Protein AF-A0A645E7D0-F1 (afdb_monomer)

Organism: NCBI:txid1076179

Solvent-accessible surface area (backbone atoms only — not comparable to full-atom values): 10242 Å² total; per-residue (Å²): 85,48,57,66,60,54,34,52,76,66,58,26,47,34,32,35,32,21,40,38,47,91,78,50,51,20,43,31,28,58,85,59,41,81,78,42,82,42,81,68,38,76,24,15,37,40,37,33,33,82,81,34,48,66,49,73,43,62,43,83,62,46,72,71,54,53,52,55,49,54,75,67,49,46,28,30,28,43,29,38,32,56,71,28,25,57,89,50,37,70,63,96,72,71,88,69,77,65,54,29,16,35,21,33,44,30,31,62,53,63,79,42,71,48,78,51,74,38,49,18,77,32,91,96,77,31,57,36,44,22,58,69,63,49,26,47,53,42,45,77,73,58,26,29,30,26,37,31,31,35,35,47,57,38,31,43,35,36,47,72,81,36,79,74,55,68,38,56,90,76,64,54,47,61,39,80,44,63,46,69,46,53,78,75,72,97,59,98,75,78,134

InterPro domains:
  IPR018711 Phosphodiester glycosidase [PF09992] (51-181)

Sequence (191 aa):
MAALQLSELVSSIVAISGDNFTYHDSVAVRNGVEWDNTLPVYGDLCVLYYDGTMETYPDTVKRADVDAIY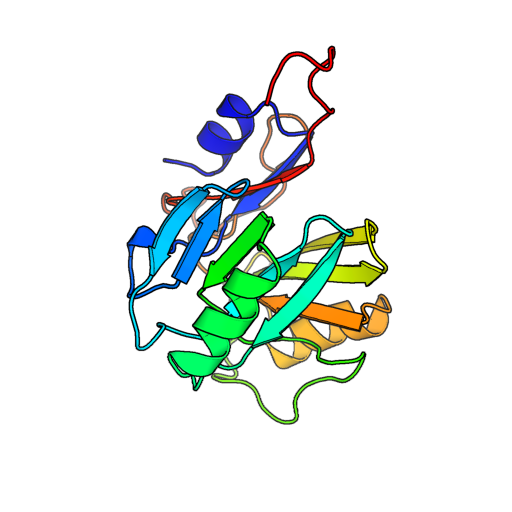ARKPYQIWTFGPELLVDGEIPASFPNSKANPLSGVGYYEPGHYCFILVDGRQKGYSVGMNYADFAKVFYDLGCKVAYNLDGGDTAVMTFNGAWRSQPQDGSPRETSDILYICEPDPVGIGQ

Radius of gyration: 15.98 Å; Cα contacts (8 Å, |Δi|>4): 474; chains: 1; bounding box: 39×34×48 Å

Structure (mmCIF, N/CA/C/O backbone):
data_AF-A0A645E7D0-F1
#
_entry.id   AF-A0A645E7D0-F1
#
loop_
_atom_site.group_PDB
_atom_site.id
_atom_site.type_symbol
_atom_site.label_atom_id
_atom_site.label_alt_id
_atom_site.label_comp_id
_atom_site.label_asym_id
_atom_site.label_entity_id
_atom_site.label_seq_id
_atom_site.pdbx_PDB_ins_code
_atom_site.Cartn_x
_atom_site.Cartn_y
_atom_site.Cartn_z
_atom_site.occupancy
_atom_site.B_iso_or_equiv
_atom_site.auth_seq_id
_atom_site.auth_comp_id
_atom_site.auth_asym_id
_atom_site.auth_atom_id
_atom_site.pdbx_PDB_model_num
ATOM 1 N N . MET A 1 1 ? -3.416 16.186 4.762 1.00 89.31 1 MET A N 1
ATOM 2 C CA . MET A 1 1 ? -4.900 16.215 4.709 1.00 89.31 1 MET A CA 1
ATOM 3 C C . MET A 1 1 ? -5.450 14.993 5.429 1.00 89.31 1 MET A C 1
ATOM 5 O O . MET A 1 1 ? -4.741 13.998 5.551 1.00 89.31 1 MET A O 1
ATOM 9 N N . ALA A 1 2 ? -6.698 15.023 5.898 1.00 93.25 2 ALA A N 1
ATOM 10 C CA . ALA A 1 2 ? -7.334 13.808 6.408 1.00 93.25 2 ALA A CA 1
ATOM 11 C C . ALA A 1 2 ? -7.610 12.817 5.260 1.00 93.25 2 ALA A C 1
ATOM 13 O O . ALA A 1 2 ? -7.981 13.235 4.162 1.00 93.25 2 ALA A O 1
ATOM 14 N N . ALA A 1 3 ? -7.513 11.508 5.522 1.00 94.50 3 ALA A N 1
ATOM 15 C CA . ALA A 1 3 ? -7.778 10.470 4.517 1.00 94.50 3 ALA A CA 1
ATOM 16 C C . ALA A 1 3 ? -9.182 10.586 3.889 1.00 94.50 3 ALA A C 1
ATOM 18 O O . ALA A 1 3 ? -9.348 10.351 2.696 1.00 94.50 3 ALA A O 1
ATOM 19 N N . LEU A 1 4 ? -10.185 11.025 4.663 1.00 94.88 4 LEU A N 1
ATOM 20 C CA . LEU A 1 4 ? -11.533 11.282 4.143 1.00 94.88 4 LEU A CA 1
ATOM 21 C C . LEU A 1 4 ? -11.574 12.429 3.132 1.00 94.88 4 LEU A C 1
ATOM 23 O O . LEU A 1 4 ? -12.218 12.292 2.104 1.00 94.88 4 LEU A O 1
ATOM 27 N N . GLN A 1 5 ? -10.847 13.517 3.378 1.00 95.88 5 GLN A N 1
ATOM 28 C CA . GLN A 1 5 ? -10.804 14.641 2.440 1.00 95.88 5 GLN A CA 1
ATOM 29 C C . GLN A 1 5 ? -10.124 14.238 1.127 1.00 95.88 5 GLN A C 1
ATOM 31 O O . GLN A 1 5 ? -10.581 14.617 0.054 1.00 95.88 5 GLN A O 1
ATOM 36 N N . LEU A 1 6 ? -9.054 13.437 1.205 1.00 95.75 6 LEU A N 1
ATOM 37 C CA . LEU A 1 6 ? -8.405 12.861 0.024 1.00 95.75 6 LEU A CA 1
ATOM 38 C C . LEU A 1 6 ? -9.362 11.933 -0.739 1.00 95.75 6 LEU A C 1
ATOM 40 O O . LEU A 1 6 ? -9.477 12.035 -1.955 1.00 95.75 6 LEU A O 1
ATOM 44 N N . SER A 1 7 ? -10.080 11.072 -0.016 1.00 96.00 7 SER A N 1
ATOM 45 C CA . SER A 1 7 ? -11.080 10.141 -0.551 1.00 96.00 7 SER A CA 1
ATOM 46 C C . SER A 1 7 ? -12.227 10.868 -1.269 1.00 96.00 7 SER A C 1
ATOM 48 O O . SER A 1 7 ? -12.624 10.463 -2.361 1.00 96.00 7 SER A O 1
ATOM 50 N N . GLU A 1 8 ? -12.714 11.975 -0.705 1.00 95.25 8 GLU A N 1
ATOM 51 C CA . GLU A 1 8 ? -13.722 12.847 -1.321 1.00 95.25 8 GLU A CA 1
ATOM 52 C C . GLU A 1 8 ? -13.186 13.553 -2.573 1.00 95.25 8 GLU A C 1
ATOM 54 O O . GLU A 1 8 ? -13.874 13.591 -3.592 1.00 95.25 8 GLU A O 1
ATOM 59 N N . LEU A 1 9 ? -11.949 14.065 -2.529 1.00 94.69 9 LEU A N 1
ATOM 60 C CA . LEU A 1 9 ? -11.316 14.765 -3.653 1.00 94.69 9 LEU A CA 1
ATOM 61 C C . LEU A 1 9 ? -11.218 13.886 -4.906 1.00 94.69 9 LEU A C 1
ATOM 63 O O . LEU A 1 9 ? -11.389 14.382 -6.017 1.00 94.69 9 LEU A O 1
ATOM 67 N N . VAL A 1 10 ? -10.963 12.590 -4.722 1.00 93.44 10 VAL A N 1
ATOM 68 C CA . VAL A 1 10 ? -10.827 11.615 -5.817 1.00 93.44 10 VAL A CA 1
ATOM 69 C C . VAL A 1 10 ? -12.108 10.822 -6.083 1.00 93.44 10 VAL A C 1
ATOM 71 O O . VAL A 1 10 ? -12.090 9.886 -6.875 1.00 93.44 10 VAL A O 1
ATOM 74 N N . SER A 1 11 ? -13.223 11.166 -5.427 1.00 94.25 11 SER A N 1
ATOM 75 C CA . SER A 1 11 ? -14.505 10.455 -5.566 1.00 94.25 11 SER A CA 1
ATOM 76 C C . SER A 1 11 ? -14.380 8.930 -5.396 1.00 94.25 11 SER A C 1
ATOM 78 O O . SER A 1 11 ? -14.977 8.152 -6.142 1.00 94.25 11 SER A O 1
ATOM 80 N N . SER A 1 12 ? -13.587 8.476 -4.419 1.00 95.62 12 SER A N 1
ATOM 81 C CA . SER A 1 12 ? -13.363 7.042 -4.206 1.00 95.62 12 SER A CA 1
ATOM 82 C C . SER A 1 12 ? -14.621 6.328 -3.700 1.00 95.62 12 SER A C 1
ATOM 84 O O . SER A 1 12 ? -15.307 6.831 -2.806 1.00 95.62 12 SER A O 1
ATOM 86 N N . ILE A 1 13 ? -14.835 5.095 -4.157 1.00 96.44 13 ILE A N 1
ATOM 87 C CA . ILE A 1 13 ? -15.787 4.148 -3.561 1.00 96.44 13 ILE A CA 1
ATOM 88 C C . ILE A 1 13 ? -15.241 3.634 -2.226 1.00 96.44 13 ILE A C 1
ATOM 90 O O . ILE A 1 13 ? -15.949 3.631 -1.223 1.00 96.44 13 ILE A O 1
ATOM 94 N N . VAL A 1 14 ? -13.974 3.219 -2.201 1.00 97.44 14 VAL A N 1
ATOM 95 C CA . VAL A 1 14 ? -13.261 2.771 -0.998 1.00 97.44 14 VAL A CA 1
ATOM 96 C C . VAL A 1 14 ? -11.846 3.326 -1.021 1.00 97.44 14 VAL A C 1
ATOM 98 O O . VAL A 1 14 ? -11.221 3.361 -2.082 1.00 97.44 14 VAL A O 1
ATOM 101 N N . ALA A 1 15 ? -11.338 3.742 0.136 1.00 97.75 15 ALA A N 1
ATOM 102 C CA . ALA A 1 15 ? -9.945 4.134 0.292 1.00 97.75 15 ALA A CA 1
ATOM 103 C C . ALA A 1 15 ? -9.375 3.680 1.638 1.00 97.75 15 ALA A C 1
ATOM 105 O O . ALA A 1 15 ? -10.106 3.533 2.621 1.00 97.75 15 ALA A O 1
ATOM 106 N N . ILE A 1 16 ? -8.061 3.494 1.672 1.00 97.94 16 ILE A N 1
ATOM 107 C CA . ILE A 1 16 ? -7.254 3.319 2.881 1.00 97.94 16 ILE A CA 1
ATOM 108 C C . ILE A 1 16 ? -6.127 4.356 2.896 1.00 97.94 16 ILE A C 1
ATOM 110 O O . ILE A 1 16 ? -5.702 4.828 1.838 1.00 97.94 16 ILE A O 1
ATOM 114 N N . SER A 1 17 ? -5.641 4.716 4.084 1.00 96.06 17 SER A N 1
ATOM 115 C CA . SER A 1 17 ? -4.423 5.526 4.225 1.00 96.06 17 SER A CA 1
ATOM 116 C C . SER A 1 17 ? -3.241 4.888 3.489 1.00 96.06 17 SER A C 1
ATOM 118 O O . SER A 1 17 ? -3.117 3.659 3.467 1.00 96.06 17 SER A O 1
ATOM 120 N N . GLY A 1 18 ? -2.419 5.735 2.864 1.00 97.06 18 GLY A N 1
ATOM 121 C CA . GLY A 1 18 ? -1.298 5.325 2.027 1.00 97.06 18 GLY A CA 1
ATOM 122 C C . GLY A 1 18 ? -0.015 5.031 2.796 1.00 97.06 18 GLY A C 1
ATOM 123 O O . GLY A 1 18 ? -0.033 4.613 3.953 1.00 97.06 18 GLY A O 1
ATOM 124 N N . ASP A 1 19 ? 1.110 5.211 2.115 1.00 97.19 19 ASP A N 1
ATOM 125 C CA . ASP A 1 19 ? 2.448 4.919 2.633 1.00 97.19 19 ASP A CA 1
ATOM 126 C C . ASP A 1 19 ? 3.095 6.126 3.327 1.00 97.19 19 ASP A C 1
ATOM 128 O O . ASP A 1 19 ? 4.122 5.978 3.978 1.00 97.19 19 ASP A O 1
ATOM 132 N N . ASN A 1 20 ? 2.483 7.312 3.235 1.00 95.56 20 ASN A N 1
ATOM 133 C CA . ASN A 1 20 ? 3.019 8.548 3.788 1.00 95.56 20 ASN A CA 1
ATOM 134 C C . ASN A 1 20 ? 4.417 8.920 3.257 1.00 95.56 20 ASN A C 1
ATOM 136 O O . ASN A 1 20 ? 5.193 9.571 3.963 1.00 95.56 20 ASN A O 1
ATOM 140 N N . PHE A 1 21 ? 4.703 8.598 1.989 1.00 94.31 21 PHE A N 1
ATOM 141 C CA . PHE A 1 21 ? 6.039 8.714 1.386 1.00 94.31 21 PHE A CA 1
ATOM 142 C C . PHE A 1 21 ? 6.728 10.077 1.558 1.00 94.31 21 PHE A C 1
ATOM 144 O O . PHE A 1 21 ? 7.945 10.157 1.613 1.00 94.31 21 PHE A O 1
ATOM 151 N N . THR A 1 22 ? 5.978 11.171 1.703 1.00 94.25 22 THR A N 1
ATOM 152 C CA . THR A 1 22 ? 6.540 12.521 1.894 1.00 94.25 22 THR A CA 1
ATOM 153 C C . THR A 1 22 ? 7.282 12.732 3.223 1.00 94.25 22 THR A C 1
ATOM 155 O O . THR A 1 22 ? 7.851 13.803 3.431 1.00 94.25 22 THR A O 1
ATOM 158 N N . TYR A 1 23 ? 7.209 11.788 4.167 1.00 94.31 23 TYR A N 1
ATOM 159 C CA . TYR A 1 23 ? 7.785 11.917 5.514 1.00 94.31 23 TYR A CA 1
ATOM 160 C C . TYR A 1 23 ? 9.095 11.148 5.716 1.00 94.31 23 TYR A C 1
ATOM 162 O O . TYR A 1 23 ? 9.658 11.189 6.813 1.00 94.31 23 TYR A O 1
ATOM 170 N N . HIS A 1 24 ? 9.583 10.455 4.693 1.00 95.12 24 HIS A N 1
ATOM 171 C CA . HIS A 1 24 ? 10.805 9.664 4.749 1.00 95.12 24 HIS A CA 1
ATOM 172 C C . HIS A 1 24 ? 11.392 9.489 3.344 1.00 95.12 24 HIS A C 1
ATOM 174 O O . HIS A 1 24 ? 10.710 9.729 2.355 1.00 95.12 24 HIS A O 1
ATOM 180 N N . ASP A 1 25 ? 12.648 9.057 3.246 1.00 95.31 25 ASP A N 1
ATOM 181 C CA . ASP A 1 25 ? 13.273 8.807 1.944 1.00 95.31 25 ASP A CA 1
ATOM 182 C C . ASP A 1 25 ? 12.513 7.698 1.199 1.00 95.31 25 ASP A C 1
ATOM 184 O O . ASP A 1 25 ? 12.202 6.643 1.774 1.00 95.31 25 ASP A O 1
ATOM 188 N N . SER A 1 26 ? 12.165 7.943 -0.067 1.00 97.06 26 SER A N 1
ATOM 189 C CA . SER A 1 26 ? 11.276 7.055 -0.810 1.00 97.06 26 SER A CA 1
ATOM 190 C C . SER A 1 26 ? 11.606 6.946 -2.295 1.00 97.06 26 SER A C 1
ATOM 192 O O . SER A 1 26 ? 12.266 7.794 -2.895 1.00 97.06 26 SER A O 1
ATOM 194 N N . VAL A 1 27 ? 11.086 5.890 -2.913 1.00 98.38 27 VAL A N 1
ATOM 195 C CA . VAL A 1 27 ? 10.806 5.871 -4.347 1.00 98.38 27 VAL A CA 1
ATOM 196 C C . VAL A 1 27 ? 9.289 5.850 -4.472 1.00 98.38 27 VAL A C 1
ATOM 198 O O . VAL A 1 27 ? 8.637 4.909 -4.021 1.00 98.38 27 VAL A O 1
ATOM 201 N N . ALA A 1 28 ? 8.712 6.898 -5.048 1.00 98.38 28 ALA A N 1
ATOM 202 C CA . ALA A 1 28 ? 7.271 7.086 -5.079 1.00 98.38 28 ALA A CA 1
ATOM 203 C C . ALA A 1 28 ? 6.800 7.419 -6.490 1.00 98.38 28 ALA A C 1
ATOM 205 O O . ALA A 1 28 ? 7.194 8.422 -7.087 1.00 98.38 28 ALA A O 1
ATOM 206 N N . VAL A 1 29 ? 5.898 6.587 -7.004 1.00 98.75 29 VAL A N 1
ATOM 207 C CA . VAL A 1 29 ? 5.178 6.831 -8.256 1.00 98.75 29 VAL A CA 1
ATOM 208 C C . VAL A 1 29 ? 3.689 6.792 -7.947 1.00 98.75 29 VAL A C 1
ATOM 210 O O . VAL A 1 29 ? 3.219 5.865 -7.282 1.00 98.75 29 VAL A O 1
ATOM 213 N N . ARG A 1 30 ? 2.947 7.797 -8.416 1.00 97.56 30 ARG A N 1
ATOM 214 C CA . ARG A 1 30 ? 1.483 7.851 -8.331 1.00 97.56 30 ARG A CA 1
ATOM 215 C C . ARG A 1 30 ? 0.910 8.064 -9.721 1.00 97.56 30 ARG A C 1
ATOM 217 O O . ARG A 1 30 ? 1.207 9.069 -10.362 1.00 97.56 30 ARG A O 1
ATOM 224 N N . ASN A 1 31 ? 0.091 7.126 -10.184 1.00 96.56 31 ASN A N 1
ATOM 225 C CA . ASN A 1 31 ? -0.551 7.171 -11.502 1.00 96.56 31 ASN A CA 1
ATOM 226 C C . ASN A 1 31 ? 0.444 7.375 -12.665 1.00 96.56 31 ASN A C 1
ATOM 228 O O . ASN A 1 31 ? 0.200 8.163 -13.577 1.00 96.56 31 ASN A O 1
ATOM 232 N N . GLY A 1 32 ? 1.595 6.701 -12.612 1.00 97.81 32 GLY A N 1
ATOM 233 C CA . GLY A 1 32 ? 2.661 6.807 -13.612 1.00 97.81 32 GLY A CA 1
ATOM 234 C C . GLY A 1 32 ? 3.520 8.075 -13.532 1.00 97.81 32 GLY A C 1
ATOM 235 O O . GLY A 1 32 ? 4.424 8.235 -14.350 1.00 97.81 32 GLY A O 1
ATOM 236 N N . VAL A 1 33 ? 3.272 8.964 -12.566 1.00 98.12 33 VAL A N 1
ATOM 237 C CA . VAL A 1 33 ? 4.080 10.167 -12.318 1.00 98.12 33 VAL A CA 1
ATOM 238 C C . VAL A 1 33 ? 5.030 9.912 -11.153 1.00 98.12 33 VAL A C 1
ATOM 240 O O . VAL A 1 33 ? 4.591 9.498 -10.082 1.00 98.12 33 VAL A O 1
ATOM 243 N N . GLU A 1 34 ? 6.322 10.164 -11.356 1.00 98.25 34 GLU A N 1
ATOM 244 C CA . GLU A 1 34 ? 7.335 10.122 -10.296 1.00 98.25 34 GLU A CA 1
ATOM 245 C C . GLU A 1 34 ? 7.197 11.336 -9.367 1.00 98.25 34 GLU A C 1
ATOM 247 O O . GLU A 1 34 ? 7.151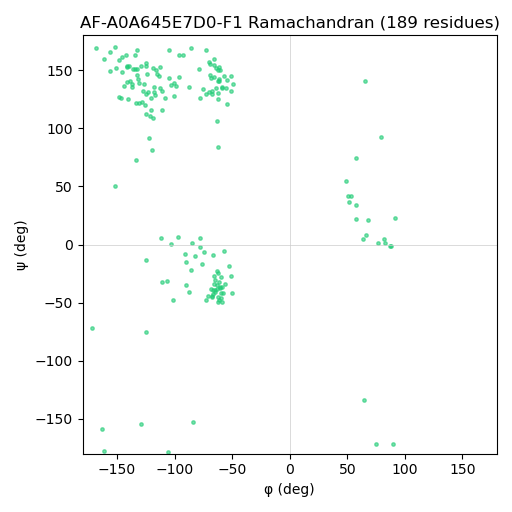 12.478 -9.826 1.00 98.25 34 GLU A O 1
ATOM 252 N N . TRP A 1 35 ? 7.147 11.068 -8.064 1.00 97.88 35 TRP A N 1
ATOM 253 C CA . TRP A 1 35 ? 7.117 12.068 -6.995 1.00 97.88 35 TRP A CA 1
ATOM 254 C C . TRP A 1 35 ? 8.409 12.085 -6.177 1.00 97.88 35 TRP A C 1
ATOM 256 O O . TRP A 1 35 ? 8.805 13.150 -5.709 1.00 97.88 35 TRP A O 1
ATOM 266 N N . ASP A 1 36 ? 9.062 10.932 -6.016 1.00 98.00 36 ASP A N 1
ATOM 267 C CA . ASP A 1 36 ? 10.352 10.793 -5.335 1.00 98.00 36 ASP A CA 1
ATOM 268 C C . ASP A 1 36 ? 11.137 9.603 -5.911 1.00 98.00 36 ASP A C 1
ATOM 270 O O . ASP A 1 36 ? 10.548 8.640 -6.410 1.00 98.00 36 ASP A O 1
ATOM 274 N N . ASN A 1 37 ? 12.466 9.672 -5.855 1.00 97.81 37 ASN A N 1
ATOM 275 C CA . ASN A 1 37 ? 13.378 8.638 -6.349 1.00 97.81 37 ASN A CA 1
ATOM 276 C C . ASN A 1 37 ? 14.710 8.642 -5.574 1.00 97.81 37 ASN A C 1
ATOM 278 O O . ASN A 1 37 ? 15.817 8.694 -6.134 1.00 97.81 37 ASN A O 1
ATOM 282 N N . THR A 1 38 ? 14.591 8.616 -4.252 1.00 97.81 38 THR A N 1
ATOM 283 C CA . THR A 1 38 ? 15.693 8.728 -3.301 1.00 97.81 38 THR A CA 1
ATOM 284 C C . THR A 1 38 ? 16.085 7.351 -2.755 1.00 97.81 38 THR A C 1
ATOM 286 O O . THR A 1 38 ? 15.244 6.498 -2.486 1.00 97.81 38 THR A O 1
ATOM 289 N N . LEU A 1 39 ? 17.396 7.116 -2.618 1.00 97.38 39 LEU A N 1
ATOM 290 C CA . LEU A 1 39 ? 17.965 5.919 -1.991 1.00 97.38 39 LEU A CA 1
ATOM 291 C C . LEU A 1 39 ? 18.910 6.326 -0.844 1.00 97.38 39 LEU A C 1
ATOM 293 O O . LEU A 1 39 ? 19.631 7.317 -1.004 1.00 97.38 39 LEU A O 1
ATOM 297 N N . PRO A 1 40 ? 19.011 5.534 0.242 1.00 96.88 40 PRO A N 1
ATOM 298 C CA . PRO A 1 40 ? 18.239 4.315 0.513 1.00 96.88 40 PRO A CA 1
ATOM 299 C C . PRO A 1 40 ? 16.762 4.618 0.803 1.00 96.88 40 PRO A C 1
ATOM 301 O O . PRO A 1 40 ? 16.428 5.723 1.214 1.00 96.88 40 PRO A O 1
ATOM 304 N N . VAL A 1 41 ? 15.888 3.642 0.565 1.00 97.50 41 VAL A N 1
ATOM 305 C CA . VAL A 1 41 ? 14.459 3.742 0.900 1.00 97.50 41 VAL A CA 1
ATOM 306 C C . VAL A 1 41 ? 14.239 3.500 2.394 1.00 97.50 41 VAL A C 1
ATOM 308 O O . VAL A 1 41 ? 15.008 2.780 3.030 1.00 97.50 41 VAL A O 1
ATOM 311 N N . TYR A 1 42 ? 13.189 4.098 2.960 1.00 96.56 42 TYR A N 1
ATOM 312 C CA . TYR A 1 42 ? 12.810 3.924 4.369 1.00 96.56 42 TYR A CA 1
ATOM 313 C C . TYR A 1 42 ? 12.458 2.477 4.750 1.00 96.56 42 TYR A C 1
ATOM 315 O O . TYR A 1 42 ? 12.699 2.061 5.883 1.00 96.56 42 TYR A O 1
ATOM 323 N N . GLY A 1 43 ? 11.890 1.728 3.809 1.00 96.19 43 GLY A N 1
ATOM 324 C CA . GLY A 1 43 ? 11.510 0.333 3.972 1.00 96.19 43 GLY A CA 1
ATOM 325 C C . GLY A 1 43 ? 11.281 -0.323 2.614 1.00 96.19 43 GLY A C 1
ATOM 326 O O . GLY A 1 43 ? 11.778 0.163 1.598 1.00 96.19 43 GLY A O 1
ATOM 327 N N . ASP A 1 44 ? 10.530 -1.419 2.594 1.00 97.81 44 ASP A N 1
ATOM 328 C CA . ASP A 1 44 ? 10.296 -2.194 1.373 1.00 97.81 44 ASP A CA 1
ATOM 329 C C . ASP A 1 44 ? 9.495 -1.392 0.338 1.00 97.81 44 ASP A C 1
ATOM 331 O O . ASP A 1 44 ? 8.702 -0.511 0.686 1.00 97.81 44 ASP A O 1
ATOM 335 N N . LEU A 1 45 ? 9.647 -1.734 -0.940 1.00 98.62 45 LEU A N 1
ATOM 336 C CA . LEU A 1 45 ? 8.844 -1.201 -2.036 1.00 98.62 45 LEU A CA 1
ATOM 337 C C . LEU A 1 45 ? 7.692 -2.144 -2.381 1.00 98.62 45 LEU A C 1
ATOM 339 O O . LEU A 1 45 ? 7.860 -3.362 -2.404 1.00 98.62 45 LEU A O 1
ATOM 343 N N . CYS A 1 46 ? 6.551 -1.572 -2.751 1.00 98.75 46 CYS A N 1
ATOM 344 C CA . CYS A 1 46 ? 5.479 -2.270 -3.454 1.00 98.75 46 CYS A CA 1
ATOM 345 C C . CYS A 1 46 ? 5.228 -1.581 -4.789 1.00 98.75 46 CYS A C 1
ATOM 347 O O . CYS A 1 46 ? 5.003 -0.373 -4.837 1.00 98.75 46 CYS A O 1
ATOM 349 N N . VAL A 1 47 ? 5.272 -2.343 -5.875 1.00 98.88 47 VAL A N 1
ATOM 350 C CA . VAL A 1 47 ? 5.132 -1.841 -7.238 1.00 98.88 47 VAL A CA 1
ATOM 351 C C . VAL A 1 47 ? 3.894 -2.451 -7.868 1.00 98.88 47 VAL A C 1
ATOM 353 O O . VAL A 1 47 ? 3.745 -3.670 -7.895 1.00 98.88 47 VAL A O 1
ATOM 356 N N . LEU A 1 48 ? 3.033 -1.604 -8.427 1.00 98.81 48 LEU A N 1
ATOM 357 C CA . LEU A 1 48 ? 1.939 -2.019 -9.300 1.00 98.81 48 LEU A CA 1
ATOM 358 C C . LEU A 1 48 ? 2.263 -1.600 -10.733 1.00 98.81 48 LEU A C 1
ATOM 360 O O . LEU A 1 48 ? 2.522 -0.424 -10.997 1.00 98.81 48 LEU A O 1
ATOM 364 N N . TYR A 1 49 ? 2.221 -2.545 -11.666 1.00 98.75 49 TYR A N 1
ATOM 365 C CA . TYR A 1 49 ? 2.447 -2.302 -13.091 1.00 98.75 49 TYR A CA 1
ATOM 366 C C . TYR A 1 49 ? 1.134 -2.108 -13.861 1.00 98.75 49 TYR A C 1
ATOM 368 O O . TYR A 1 49 ? 0.053 -2.472 -13.401 1.00 98.75 49 TYR A O 1
ATOM 376 N N . TYR A 1 50 ? 1.227 -1.549 -15.073 1.00 97.94 50 TYR A N 1
ATOM 377 C CA . TYR A 1 50 ? 0.069 -1.326 -15.953 1.00 97.94 50 TYR A CA 1
ATOM 378 C C . TYR A 1 50 ? -0.646 -2.609 -16.391 1.00 97.94 50 TYR A C 1
ATOM 380 O O . TYR A 1 50 ? -1.822 -2.557 -16.740 1.00 97.94 50 TYR A O 1
ATOM 388 N N . ASP A 1 51 ? 0.045 -3.749 -16.390 1.00 97.81 51 ASP A N 1
ATOM 389 C CA . ASP A 1 51 ? -0.568 -5.048 -16.678 1.00 97.81 51 ASP A CA 1
ATOM 390 C C . ASP A 1 51 ? -1.355 -5.618 -15.486 1.00 97.81 51 ASP A C 1
ATOM 392 O O . ASP A 1 51 ? -1.974 -6.668 -15.621 1.00 97.81 51 ASP A O 1
ATOM 396 N N . GLY A 1 52 ? -1.363 -4.918 -14.345 1.00 98.25 52 GLY A N 1
ATOM 397 C CA . GLY A 1 52 ? -2.017 -5.320 -13.104 1.00 98.25 52 GLY A CA 1
ATOM 398 C C . GLY A 1 52 ? -1.148 -6.188 -12.194 1.00 98.25 52 GLY A C 1
ATOM 399 O O . GLY A 1 52 ? -1.587 -6.565 -11.112 1.00 98.25 52 GLY A O 1
ATOM 400 N N . THR A 1 53 ? 0.078 -6.525 -12.586 1.00 98.62 53 THR A N 1
ATOM 401 C CA . THR A 1 53 ? 0.975 -7.293 -11.719 1.00 98.62 53 THR A CA 1
ATOM 402 C C . THR A 1 53 ? 1.428 -6.431 -10.544 1.00 98.62 53 THR A C 1
ATOM 404 O O . THR A 1 53 ? 1.879 -5.300 -10.744 1.00 98.62 53 THR A O 1
ATOM 407 N N . MET A 1 54 ? 1.330 -6.975 -9.328 1.00 98.81 54 MET A N 1
ATOM 408 C CA . MET A 1 54 ? 1.859 -6.365 -8.107 1.00 98.81 54 MET A CA 1
ATOM 409 C C . MET A 1 54 ? 3.049 -7.176 -7.585 1.00 98.81 54 MET A C 1
ATOM 411 O O . MET A 1 54 ? 2.956 -8.398 -7.472 1.00 98.81 54 MET A O 1
ATOM 415 N N . GLU A 1 55 ? 4.148 -6.499 -7.262 1.00 98.50 55 GLU A N 1
ATOM 416 C CA . GLU A 1 55 ? 5.400 -7.096 -6.778 1.00 98.50 55 GLU A CA 1
ATOM 417 C C . GLU A 1 55 ? 5.958 -6.298 -5.594 1.00 98.50 55 GLU A C 1
ATOM 419 O O . GLU A 1 55 ? 5.761 -5.083 -5.516 1.00 98.50 55 GLU A O 1
ATOM 424 N N . THR A 1 56 ? 6.682 -6.964 -4.693 1.00 98.50 56 THR A N 1
ATOM 425 C CA . THR A 1 56 ? 7.416 -6.319 -3.595 1.00 98.50 56 THR A CA 1
ATOM 426 C C . THR A 1 56 ? 8.920 -6.449 -3.780 1.00 98.50 56 THR A C 1
ATOM 428 O O . THR A 1 56 ? 9.409 -7.371 -4.433 1.00 98.50 56 THR A O 1
ATOM 431 N N . TYR A 1 57 ? 9.656 -5.492 -3.221 1.00 98.12 57 TYR A N 1
ATOM 432 C CA . TYR A 1 57 ? 11.113 -5.488 -3.219 1.00 98.12 57 TYR A CA 1
ATOM 433 C C . TYR A 1 57 ? 11.616 -5.061 -1.836 1.00 98.12 57 TYR A C 1
ATOM 435 O O . TYR A 1 57 ? 11.074 -4.106 -1.280 1.00 98.12 57 TYR A O 1
ATOM 443 N N . PRO A 1 58 ? 12.654 -5.708 -1.285 1.00 96.31 58 PRO A N 1
ATOM 444 C CA . PRO A 1 58 ? 13.130 -5.402 0.059 1.00 96.31 58 PRO A CA 1
ATOM 445 C C . PRO A 1 58 ? 13.808 -4.028 0.127 1.00 96.31 58 PRO A C 1
ATOM 447 O O . PRO A 1 58 ? 14.371 -3.555 -0.860 1.00 96.31 58 PRO A O 1
ATOM 450 N N . ASP A 1 59 ? 13.863 -3.428 1.313 1.00 96.00 59 ASP A N 1
ATOM 451 C CA . ASP A 1 59 ? 14.537 -2.146 1.600 1.00 96.00 59 ASP A CA 1
ATOM 452 C C . ASP A 1 59 ? 16.015 -2.066 1.147 1.00 96.00 59 ASP A C 1
ATOM 454 O O . ASP A 1 59 ? 16.583 -0.990 0.955 1.00 96.00 59 ASP A O 1
ATOM 458 N N . THR A 1 60 ? 16.641 -3.220 0.913 1.00 96.81 60 THR A N 1
ATOM 459 C CA . THR A 1 60 ? 18.001 -3.367 0.377 1.00 96.81 60 THR A CA 1
ATOM 460 C C . THR A 1 60 ? 18.134 -3.151 -1.136 1.00 96.81 60 THR A C 1
ATOM 462 O O . THR A 1 60 ? 19.234 -3.350 -1.674 1.00 96.81 60 THR A O 1
ATOM 465 N N . VAL A 1 61 ? 17.061 -2.746 -1.830 1.00 97.62 61 VAL A N 1
ATOM 466 C CA . VAL A 1 61 ? 17.100 -2.397 -3.258 1.00 97.62 61 VAL A CA 1
ATOM 467 C C . VAL A 1 61 ? 18.233 -1.424 -3.579 1.00 97.62 61 VAL A C 1
ATOM 469 O O . VAL A 1 61 ? 18.513 -0.452 -2.874 1.00 97.62 61 VAL A O 1
ATOM 472 N N . LYS A 1 62 ? 18.902 -1.674 -4.699 1.00 98.25 62 LYS A N 1
ATOM 473 C CA . LYS A 1 62 ? 19.972 -0.831 -5.227 1.00 98.25 62 LYS A CA 1
ATOM 474 C C . LYS A 1 62 ? 19.461 -0.034 -6.411 1.00 98.25 62 LYS A C 1
ATOM 476 O O . LYS A 1 62 ? 18.442 -0.350 -7.016 1.00 98.25 62 LYS A O 1
ATOM 481 N N . ARG A 1 63 ? 20.250 0.964 -6.820 1.00 98.19 63 ARG A N 1
ATOM 482 C CA . ARG A 1 63 ? 19.954 1.771 -8.012 1.00 98.19 63 ARG A CA 1
ATOM 483 C C . ARG A 1 63 ? 19.653 0.908 -9.243 1.00 98.19 63 ARG A C 1
ATOM 485 O O . ARG A 1 63 ? 18.688 1.190 -9.929 1.00 98.19 63 ARG A O 1
ATOM 492 N N . ALA A 1 64 ? 20.404 -0.173 -9.464 1.00 98.50 64 ALA A N 1
ATOM 493 C CA . ALA A 1 64 ? 20.155 -1.085 -10.583 1.00 98.50 64 ALA A CA 1
ATOM 494 C C . ALA A 1 64 ? 18.783 -1.789 -10.515 1.00 98.50 64 ALA A C 1
ATOM 496 O O . ALA A 1 64 ? 18.166 -2.004 -11.556 1.00 98.50 64 ALA A O 1
ATOM 497 N N . ASP A 1 65 ? 18.300 -2.122 -9.313 1.00 98.56 65 ASP A N 1
ATOM 498 C CA . ASP A 1 65 ? 16.982 -2.736 -9.115 1.00 98.56 65 ASP A CA 1
ATOM 499 C C . ASP A 1 65 ? 15.876 -1.710 -9.395 1.00 98.56 65 ASP A C 1
ATOM 501 O O . ASP A 1 65 ? 14.942 -1.989 -10.144 1.00 98.56 65 ASP A O 1
ATOM 505 N N . VAL A 1 66 ? 16.035 -0.482 -8.886 1.00 98.69 66 VAL A N 1
ATOM 506 C CA . VAL A 1 66 ? 15.129 0.639 -9.184 1.00 98.69 66 VAL A CA 1
ATOM 507 C C . VAL A 1 66 ? 15.103 0.930 -10.686 1.00 98.69 66 VAL A C 1
ATOM 509 O O . VAL A 1 66 ? 14.032 1.032 -11.274 1.00 98.69 66 VAL A O 1
ATOM 512 N N . ASP A 1 67 ? 16.255 0.983 -11.351 1.00 98.69 67 ASP A N 1
ATOM 513 C CA . ASP A 1 67 ? 16.327 1.205 -12.798 1.00 98.69 67 ASP A CA 1
ATOM 514 C C . ASP A 1 67 ? 15.596 0.090 -13.579 1.00 98.69 67 ASP A C 1
ATOM 516 O O . ASP A 1 67 ? 14.910 0.368 -14.566 1.00 98.69 67 ASP A O 1
ATOM 520 N N . ALA A 1 68 ? 15.675 -1.166 -13.119 1.00 98.75 68 ALA A N 1
ATOM 521 C CA . ALA A 1 68 ? 14.937 -2.289 -13.701 1.00 98.75 68 ALA A CA 1
ATOM 522 C C . ALA A 1 68 ? 13.417 -2.184 -13.473 1.00 98.75 68 ALA A C 1
ATOM 524 O O . ALA A 1 68 ? 12.641 -2.465 -14.392 1.00 98.75 68 ALA A O 1
ATOM 525 N N . ILE A 1 69 ? 12.983 -1.721 -12.294 1.00 98.75 69 ILE A N 1
ATOM 526 C CA . ILE A 1 69 ? 11.575 -1.409 -12.007 1.00 98.75 69 ILE A CA 1
ATOM 527 C C . ILE A 1 69 ? 11.072 -0.346 -12.991 1.00 98.75 69 ILE A C 1
ATOM 529 O O . ILE A 1 69 ? 10.048 -0.550 -13.644 1.00 98.75 69 ILE A O 1
ATOM 533 N N . TYR A 1 70 ? 11.814 0.750 -13.164 1.00 98.69 70 TYR A N 1
ATOM 534 C CA . TYR A 1 70 ? 11.447 1.851 -14.061 1.00 98.69 70 TYR A CA 1
ATOM 535 C C . TYR A 1 70 ? 11.444 1.450 -15.538 1.00 98.69 70 TYR A C 1
ATOM 537 O O . TYR A 1 70 ? 10.579 1.897 -16.295 1.00 98.69 70 TYR A O 1
ATOM 545 N N . ALA A 1 71 ? 12.341 0.554 -15.957 1.00 98.56 71 ALA A N 1
ATOM 546 C CA . ALA A 1 71 ? 12.343 0.008 -17.314 1.00 98.56 71 ALA A CA 1
ATOM 547 C C . ALA A 1 71 ? 11.035 -0.732 -17.660 1.00 98.56 71 ALA A C 1
ATOM 549 O O . ALA A 1 71 ? 10.627 -0.750 -18.824 1.00 98.56 71 ALA A O 1
ATOM 550 N N . ARG A 1 72 ? 10.342 -1.288 -16.655 1.00 98.44 72 ARG A N 1
ATOM 551 C CA . ARG A 1 72 ? 9.017 -1.920 -16.790 1.00 98.44 72 ARG A CA 1
ATOM 552 C C . ARG A 1 72 ? 7.842 -0.939 -16.706 1.00 98.44 72 ARG A C 1
ATOM 554 O O . ARG A 1 72 ? 6.705 -1.374 -16.853 1.00 98.44 72 ARG A O 1
ATOM 561 N N . LYS A 1 73 ? 8.101 0.365 -16.544 1.00 98.31 73 LYS A N 1
ATOM 562 C CA . LYS A 1 73 ? 7.097 1.443 -16.474 1.00 98.31 73 LYS A CA 1
ATOM 563 C C . LYS A 1 73 ? 6.080 1.216 -15.340 1.00 98.31 73 LYS A C 1
ATOM 565 O O . LYS A 1 73 ? 4.943 0.828 -15.609 1.00 98.31 73 LYS A O 1
ATOM 570 N N . PRO A 1 74 ? 6.473 1.435 -14.077 1.00 98.62 74 PRO A N 1
ATOM 571 C CA . PRO A 1 74 ? 5.586 1.250 -12.933 1.00 98.62 74 PRO A CA 1
ATOM 572 C C . PRO A 1 74 ? 4.396 2.216 -13.012 1.00 98.62 74 PRO A C 1
ATOM 574 O O . PRO A 1 74 ? 4.549 3.377 -13.397 1.00 98.62 74 PRO A O 1
ATOM 577 N N . TYR A 1 75 ? 3.206 1.739 -12.647 1.00 98.62 75 TYR A N 1
ATOM 578 C CA . TYR A 1 75 ? 2.009 2.573 -12.514 1.00 98.62 75 TYR A CA 1
ATOM 579 C C . TYR A 1 75 ? 1.916 3.187 -11.112 1.00 98.62 75 TYR A C 1
ATOM 581 O O . TYR A 1 75 ? 1.602 4.369 -10.975 1.00 98.62 75 TYR A O 1
ATOM 589 N N . GLN A 1 76 ? 2.238 2.407 -10.079 1.00 98.62 76 GLN A N 1
ATOM 590 C CA . GLN A 1 76 ? 2.384 2.872 -8.699 1.00 98.62 76 GLN A CA 1
ATOM 591 C C . GLN A 1 76 ? 3.681 2.314 -8.113 1.00 98.62 76 GLN A C 1
ATOM 593 O O . GLN A 1 76 ? 4.052 1.179 -8.418 1.00 98.62 76 GLN A O 1
ATOM 598 N N . ILE A 1 77 ? 4.335 3.087 -7.248 1.00 98.75 77 ILE A N 1
ATOM 599 C CA . ILE A 1 77 ? 5.367 2.590 -6.330 1.00 98.75 77 ILE A CA 1
ATOM 600 C C . ILE A 1 77 ? 5.075 3.169 -4.955 1.00 98.75 77 ILE A C 1
ATOM 602 O O . ILE A 1 77 ? 5.073 4.391 -4.813 1.00 98.75 77 ILE A O 1
ATOM 606 N N . TRP A 1 78 ? 4.873 2.310 -3.963 1.00 98.75 78 TRP A N 1
ATOM 607 C CA . TRP A 1 78 ? 4.764 2.681 -2.556 1.00 98.75 78 TRP A CA 1
ATOM 608 C C . TRP A 1 78 ? 6.038 2.304 -1.796 1.00 98.75 78 TRP A C 1
ATOM 610 O O . TRP A 1 78 ? 6.626 1.263 -2.088 1.00 98.75 78 TRP A O 1
ATOM 620 N N . THR A 1 79 ? 6.454 3.129 -0.831 1.00 98.50 79 THR A N 1
ATOM 621 C CA . THR A 1 79 ? 7.612 2.876 0.049 1.00 98.50 79 THR A CA 1
ATOM 622 C C . THR A 1 79 ? 7.187 2.949 1.512 1.00 98.50 79 THR A C 1
ATOM 624 O O . THR A 1 79 ? 6.877 4.031 1.990 1.00 98.50 79 THR A O 1
ATOM 627 N N . PHE A 1 80 ? 7.211 1.830 2.232 1.00 97.88 80 PHE A N 1
ATOM 628 C CA . PHE A 1 80 ? 6.926 1.730 3.666 1.00 97.88 80 PHE A CA 1
ATOM 629 C C . PHE A 1 80 ? 7.249 0.323 4.189 1.00 97.88 80 PHE A C 1
ATOM 631 O O . PHE A 1 80 ? 8.246 0.119 4.876 1.00 97.88 80 PHE A O 1
ATOM 638 N N . GLY A 1 81 ? 6.426 -0.663 3.825 1.00 96.38 81 GLY A N 1
ATOM 639 C CA . GLY A 1 81 ? 6.598 -2.059 4.197 1.00 96.38 81 GLY A CA 1
ATOM 640 C C . GLY A 1 81 ? 6.244 -2.384 5.657 1.00 96.38 81 GLY A C 1
ATOM 641 O O . GLY A 1 81 ? 5.665 -1.574 6.384 1.00 96.38 81 GLY A O 1
ATOM 642 N N . PRO A 1 82 ? 6.548 -3.606 6.114 1.00 97.38 82 PRO A N 1
ATOM 643 C CA . PRO A 1 82 ? 7.240 -4.646 5.359 1.00 97.38 82 PRO A CA 1
ATOM 644 C C . PRO A 1 82 ? 6.366 -5.294 4.269 1.00 97.38 82 PRO A C 1
ATOM 646 O O . PRO A 1 82 ? 5.136 -5.160 4.264 1.00 97.38 82 PRO A O 1
ATOM 649 N N . GLU A 1 83 ? 6.993 -6.051 3.375 1.00 97.50 83 GLU A N 1
ATOM 650 C CA . GLU A 1 83 ? 6.307 -7.092 2.610 1.00 97.50 83 GLU A CA 1
ATOM 651 C C . GLU A 1 83 ? 5.690 -8.135 3.556 1.00 97.50 83 GLU A C 1
ATOM 653 O O . GLU A 1 83 ? 6.304 -8.537 4.541 1.00 97.50 83 GLU A O 1
ATOM 658 N N . LEU A 1 84 ? 4.444 -8.538 3.295 1.00 98.38 84 LEU A N 1
ATOM 659 C CA . LEU A 1 84 ? 3.661 -9.447 4.143 1.00 98.38 84 LEU A CA 1
ATOM 660 C C . LEU A 1 84 ? 3.521 -10.843 3.53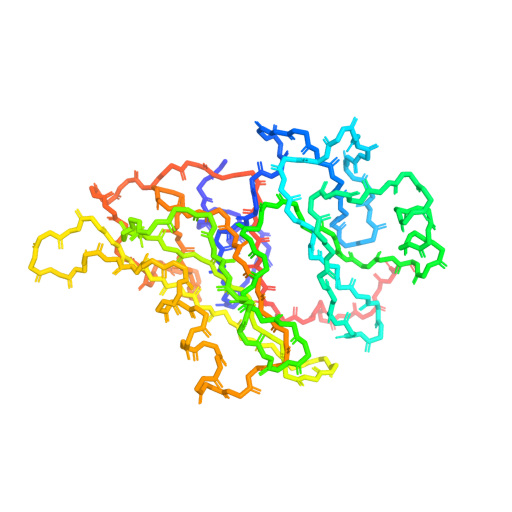4 1.00 98.38 84 LEU A C 1
ATOM 662 O O . LEU A 1 84 ? 3.442 -11.815 4.280 1.00 98.38 84 LEU A O 1
ATOM 666 N N . LEU A 1 85 ? 3.485 -10.938 2.203 1.00 98.38 85 LEU A N 1
ATOM 667 C CA . LEU A 1 85 ? 3.537 -12.193 1.455 1.00 98.38 85 LEU A CA 1
ATOM 668 C C . LEU A 1 85 ? 4.376 -12.013 0.199 1.00 98.38 85 LEU A C 1
ATOM 670 O O . LEU A 1 85 ? 4.210 -11.015 -0.504 1.00 98.38 85 LEU A O 1
ATOM 674 N N . VAL A 1 86 ? 5.180 -13.027 -0.105 1.00 96.62 86 VAL A N 1
ATOM 675 C CA . VAL A 1 86 ? 5.972 -13.131 -1.332 1.00 96.62 86 VAL A CA 1
ATOM 676 C C . VAL A 1 86 ? 5.683 -14.488 -1.954 1.00 96.62 86 VAL A C 1
ATOM 678 O O . VAL A 1 86 ? 5.842 -15.514 -1.297 1.00 96.62 86 VAL A O 1
ATOM 681 N N . ASP A 1 87 ? 5.211 -14.498 -3.200 1.00 95.31 87 ASP A N 1
ATOM 682 C CA . ASP A 1 87 ? 4.857 -15.719 -3.938 1.00 95.31 87 ASP A CA 1
ATOM 683 C C . ASP A 1 87 ? 3.915 -16.682 -3.179 1.00 95.31 87 ASP A C 1
ATOM 685 O O . ASP A 1 87 ? 4.001 -17.902 -3.299 1.00 95.31 87 ASP A O 1
ATOM 689 N N . GLY A 1 88 ? 2.974 -16.124 -2.415 1.00 96.56 88 GLY A N 1
ATOM 690 C CA . GLY A 1 88 ? 1.978 -16.856 -1.628 1.00 96.56 88 GLY A CA 1
ATOM 691 C C . GLY A 1 88 ? 2.485 -17.359 -0.278 1.00 96.56 88 GLY A C 1
ATOM 692 O O . GLY A 1 88 ? 1.741 -18.034 0.429 1.00 96.56 88 GLY A O 1
ATOM 693 N N . GLU A 1 89 ? 3.714 -17.016 0.101 1.00 97.81 89 GLU A N 1
ATOM 694 C CA . GLU A 1 89 ? 4.350 -17.472 1.332 1.00 97.81 89 GLU A CA 1
ATOM 695 C C . GLU A 1 89 ? 4.582 -16.314 2.308 1.00 97.81 89 GLU A C 1
ATOM 697 O O . GLU A 1 89 ? 4.876 -15.182 1.919 1.00 97.81 89 GLU A O 1
ATOM 702 N N . ILE A 1 90 ? 4.462 -16.608 3.605 1.00 98.00 90 ILE A N 1
ATOM 703 C CA . ILE A 1 90 ? 4.731 -15.649 4.683 1.00 98.00 90 ILE A CA 1
ATOM 704 C C . ILE A 1 90 ? 6.254 -15.539 4.876 1.00 98.00 90 ILE A C 1
ATOM 706 O O . ILE A 1 90 ? 6.896 -16.568 5.120 1.00 98.00 90 ILE A O 1
ATOM 710 N N . PRO A 1 91 ? 6.850 -14.328 4.828 1.00 96.06 91 PRO A N 1
ATOM 711 C CA . PRO A 1 91 ? 8.253 -14.119 5.165 1.00 96.06 91 PRO A CA 1
ATOM 712 C C . PRO A 1 91 ? 8.635 -14.724 6.520 1.00 96.06 91 PRO A C 1
ATOM 714 O O . PRO A 1 91 ? 7.872 -14.702 7.485 1.00 96.06 91 PRO A O 1
ATOM 717 N N . ALA A 1 92 ? 9.863 -15.236 6.620 1.00 94.00 92 ALA A N 1
ATOM 718 C CA . ALA A 1 92 ? 10.330 -15.958 7.807 1.00 94.00 92 ALA A CA 1
ATOM 719 C C . ALA A 1 92 ? 10.368 -15.104 9.089 1.00 94.00 92 ALA A C 1
ATOM 721 O O . ALA A 1 92 ? 10.374 -15.639 10.200 1.00 94.00 92 ALA A O 1
ATOM 722 N N . SER A 1 93 ? 10.440 -13.781 8.947 1.00 93.00 93 SER A N 1
ATOM 723 C CA . SER A 1 93 ? 10.515 -12.844 10.061 1.00 93.00 93 SER A CA 1
ATOM 724 C C . SER A 1 93 ? 10.012 -11.470 9.656 1.00 93.00 93 SER A C 1
ATOM 726 O O . SER A 1 93 ? 10.242 -11.046 8.528 1.00 93.00 93 SER A O 1
ATOM 728 N N . PHE A 1 94 ? 9.440 -10.750 10.618 1.00 94.62 94 PHE A N 1
ATOM 729 C CA . PHE A 1 94 ? 9.009 -9.369 10.447 1.00 94.62 94 PHE A CA 1
ATOM 730 C C . PHE A 1 94 ? 9.745 -8.432 11.405 1.00 94.62 94 PHE A C 1
ATOM 732 O O . PHE A 1 94 ? 10.113 -8.846 12.514 1.00 94.62 94 PHE A O 1
ATOM 739 N N . PRO A 1 95 ? 9.923 -7.155 11.028 1.00 82.62 95 PRO A N 1
ATOM 740 C CA . PRO A 1 95 ? 10.389 -6.141 11.959 1.00 82.62 95 PRO A CA 1
ATOM 741 C C . PRO A 1 95 ? 9.308 -5.891 13.015 1.00 82.62 95 PRO A C 1
ATOM 743 O O . PRO A 1 95 ? 8.179 -5.606 12.658 1.00 82.62 95 PRO A O 1
ATOM 746 N N . ASN A 1 96 ? 9.644 -5.922 14.310 1.00 81.44 96 ASN A N 1
ATOM 747 C CA . ASN A 1 96 ? 8.709 -5.655 15.419 1.00 81.44 96 ASN A CA 1
ATOM 748 C C . ASN A 1 96 ? 7.555 -6.685 15.576 1.00 81.44 96 ASN A C 1
ATOM 750 O O . ASN A 1 96 ? 6.931 -7.149 14.632 1.00 81.44 96 ASN A O 1
ATOM 754 N N . SER A 1 97 ? 7.229 -7.022 16.825 1.00 88.06 97 SER A N 1
ATOM 755 C CA . SER A 1 97 ? 6.141 -7.946 17.186 1.00 88.06 97 SER A CA 1
ATOM 756 C C . SER A 1 97 ? 4.971 -7.261 17.901 1.00 88.06 97 SER A C 1
ATOM 758 O O . SER A 1 97 ? 4.043 -7.920 18.372 1.00 88.06 97 SER A O 1
ATOM 760 N N . LYS A 1 98 ? 5.000 -5.929 18.018 1.00 93.81 98 LYS A N 1
ATOM 761 C CA . LYS A 1 98 ? 3.972 -5.153 18.711 1.00 93.81 98 LYS A CA 1
ATOM 762 C C . LYS A 1 98 ? 2.701 -5.049 17.871 1.00 93.81 98 LYS A C 1
ATOM 764 O O . LYS A 1 98 ? 2.751 -4.675 16.703 1.00 93.81 98 LYS A O 1
ATOM 769 N N . ALA A 1 99 ? 1.562 -5.279 18.520 1.00 96.31 99 ALA A N 1
ATOM 770 C CA . ALA A 1 99 ? 0.257 -5.035 17.927 1.00 96.31 99 ALA A CA 1
ATOM 771 C C . ALA A 1 99 ? -0.001 -3.533 17.713 1.00 96.31 99 ALA A C 1
ATOM 773 O O . ALA A 1 99 ? 0.213 -2.718 18.619 1.00 96.31 99 ALA A O 1
ATOM 774 N N . ASN A 1 100 ? -0.465 -3.171 16.520 1.00 96.25 100 ASN A N 1
ATOM 775 C CA . ASN A 1 100 ? -0.795 -1.806 16.123 1.00 96.25 100 ASN A CA 1
ATOM 776 C C . ASN A 1 100 ? -2.041 -1.785 15.221 1.00 96.25 100 ASN A C 1
ATOM 778 O O . ASN A 1 100 ? -2.422 -2.828 14.688 1.00 96.25 100 ASN A O 1
ATOM 782 N N . PRO A 1 101 ? -2.680 -0.615 15.040 1.00 97.00 101 PRO A N 1
ATOM 783 C CA . PRO A 1 101 ? -3.505 -0.389 13.867 1.00 97.00 101 PRO A CA 1
ATOM 784 C C . PRO A 1 101 ? -2.645 -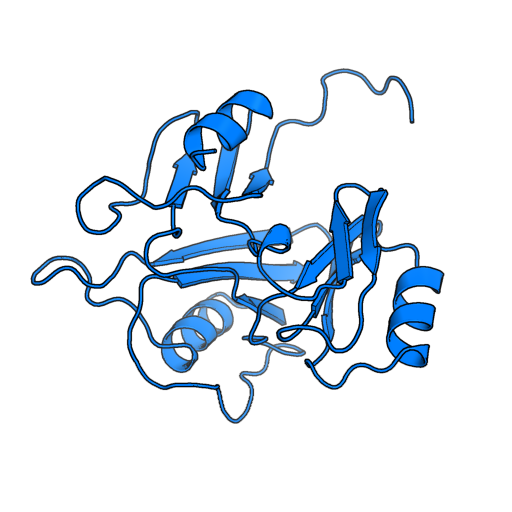0.555 12.610 1.00 97.00 101 PRO A C 1
ATOM 786 O O . PRO A 1 101 ? -1.526 -0.036 12.582 1.00 97.00 101 PRO A O 1
ATOM 789 N N . LEU A 1 102 ? -3.144 -1.270 11.608 1.00 97.19 102 LEU A N 1
ATOM 790 C CA . LEU A 1 102 ? -2.422 -1.588 10.374 1.00 97.19 102 LEU A CA 1
ATOM 791 C C . LEU A 1 102 ? -3.302 -1.314 9.155 1.00 97.19 102 LEU A C 1
ATOM 793 O O . LEU A 1 102 ? -4.526 -1.423 9.230 1.00 97.19 102 LEU A O 1
ATOM 797 N N . SER A 1 103 ? -2.665 -0.987 8.038 1.00 97.69 103 SER A N 1
ATOM 798 C CA . SER A 1 103 ? -3.284 -0.807 6.727 1.00 97.69 103 SER A CA 1
ATOM 799 C C . SER A 1 103 ? -2.467 -1.608 5.721 1.00 97.69 103 SER A C 1
ATOM 801 O O . SER A 1 103 ? -1.241 -1.635 5.810 1.00 97.69 103 SER A O 1
ATOM 803 N N . GLY A 1 104 ? -3.112 -2.292 4.783 1.00 98.38 104 GLY A N 1
ATOM 804 C CA . GLY A 1 104 ? -2.391 -3.109 3.816 1.00 98.38 104 GLY A CA 1
ATOM 805 C C . GLY A 1 104 ? -3.197 -3.449 2.576 1.00 98.38 104 GLY A C 1
ATOM 806 O O . GLY A 1 104 ? -4.433 -3.429 2.573 1.00 98.38 104 GLY A O 1
ATOM 807 N N . VAL A 1 105 ? -2.462 -3.798 1.526 1.00 98.81 105 VAL A N 1
ATOM 808 C CA . VAL A 1 105 ? -2.993 -4.234 0.235 1.00 98.81 105 VAL A CA 1
ATOM 809 C C . VAL A 1 105 ? -2.554 -5.668 -0.047 1.00 98.81 105 VAL A C 1
ATOM 811 O O . VAL A 1 105 ? -1.399 -6.033 0.164 1.00 98.81 105 VAL A O 1
ATOM 814 N N . GLY A 1 106 ? -3.496 -6.481 -0.513 1.00 98.81 106 GLY A N 1
ATOM 815 C CA . GLY A 1 106 ? -3.278 -7.852 -0.960 1.00 98.81 106 GLY A CA 1
ATOM 816 C C . GLY A 1 106 ? -3.566 -7.987 -2.450 1.00 98.81 106 GLY A C 1
ATOM 817 O O . GLY A 1 106 ? -4.454 -7.319 -2.978 1.00 98.81 106 GLY A O 1
ATOM 818 N N . TYR A 1 107 ? -2.830 -8.866 -3.116 1.00 98.88 107 TYR A N 1
ATOM 819 C CA . TYR A 1 107 ? -2.904 -9.157 -4.543 1.00 98.88 107 TYR A CA 1
ATOM 820 C C . TYR A 1 107 ? -3.141 -10.647 -4.765 1.00 98.88 107 TYR A C 1
ATOM 822 O O . TYR A 1 107 ? -2.413 -11.480 -4.222 1.00 98.88 107 TYR A O 1
ATOM 830 N N . TYR A 1 108 ? -4.132 -10.983 -5.589 1.00 98.69 108 TYR A N 1
ATOM 831 C CA . TYR A 1 108 ? -4.461 -12.365 -5.955 1.00 98.69 108 TYR A CA 1
ATOM 832 C C . TYR A 1 108 ? -3.926 -12.721 -7.349 1.00 98.69 108 TYR A C 1
ATOM 834 O O . TYR A 1 108 ? -3.313 -13.773 -7.556 1.00 98.69 108 TYR A O 1
ATOM 842 N N . GLU A 1 109 ? -4.172 -11.836 -8.311 1.00 98.50 109 GLU A N 1
ATOM 843 C CA . GLU A 1 109 ? -3.775 -11.922 -9.718 1.00 98.50 109 GLU A CA 1
ATOM 844 C C . GLU A 1 109 ? -4.007 -10.558 -10.396 1.00 98.50 109 GLU A C 1
ATOM 846 O O . GLU A 1 109 ? -4.633 -9.688 -9.778 1.00 98.50 109 GLU A O 1
ATOM 851 N N . PRO A 1 110 ? -3.518 -10.327 -11.632 1.00 98.50 110 PRO A N 1
ATOM 852 C CA . PRO A 1 110 ? -3.602 -9.013 -12.254 1.00 98.50 110 PRO A CA 1
ATOM 853 C C . PRO A 1 110 ? -5.027 -8.459 -12.304 1.00 98.50 110 PRO A C 1
ATOM 855 O O . PRO A 1 110 ? -5.927 -9.072 -12.873 1.00 98.50 110 PRO A O 1
ATOM 858 N N . GLY A 1 111 ? -5.232 -7.290 -11.690 1.00 95.75 111 GLY A N 1
ATOM 859 C CA . GLY A 1 111 ? -6.548 -6.648 -11.599 1.00 95.75 111 GLY A CA 1
ATOM 860 C C . GLY A 1 111 ? -7.419 -7.083 -10.412 1.00 95.75 111 GLY A C 1
ATOM 861 O O . GLY A 1 111 ? -8.505 -6.532 -10.246 1.00 95.75 111 GLY A O 1
ATOM 862 N N . HIS A 1 112 ? -6.965 -8.016 -9.569 1.00 98.06 112 HIS A N 1
ATOM 863 C CA . HIS A 1 112 ? -7.699 -8.492 -8.397 1.00 98.06 112 HIS A CA 1
ATOM 864 C C . HIS A 1 112 ? -6.896 -8.262 -7.111 1.00 98.06 112 HIS A C 1
ATOM 866 O O . HIS A 1 112 ? -5.896 -8.933 -6.837 1.00 98.06 112 HIS A O 1
ATOM 872 N N . TYR A 1 113 ? -7.385 -7.326 -6.297 1.00 98.38 113 TYR A N 1
ATOM 873 C CA . TYR A 1 113 ? -6.743 -6.876 -5.063 1.00 98.38 113 TYR A CA 1
ATOM 874 C C . TYR A 1 113 ? -7.760 -6.784 -3.923 1.00 98.38 113 TYR A C 1
ATOM 876 O O . TYR A 1 113 ? -8.966 -6.699 -4.156 1.00 98.38 113 TYR A O 1
ATOM 884 N N . CYS A 1 114 ? -7.277 -6.731 -2.686 1.00 98.25 114 CYS A N 1
ATOM 885 C CA . CYS A 1 114 ? -8.085 -6.371 -1.526 1.00 98.25 114 CYS A CA 1
ATOM 886 C C . CYS A 1 114 ? -7.355 -5.376 -0.626 1.00 98.25 114 CYS A C 1
ATOM 888 O O . CYS A 1 114 ? -6.131 -5.408 -0.508 1.00 98.25 114 CYS A O 1
ATOM 890 N N . PHE A 1 115 ? -8.125 -4.544 0.065 1.00 98.44 115 PHE A N 1
ATOM 891 C CA . PHE A 1 115 ? -7.636 -3.697 1.145 1.00 98.44 115 PHE A CA 1
ATOM 892 C C . PHE A 1 115 ? -8.040 -4.300 2.479 1.00 98.44 115 PHE A C 1
ATOM 894 O O . PHE A 1 115 ? -9.185 -4.723 2.649 1.00 98.44 115 PHE A O 1
ATOM 901 N N . ILE A 1 116 ? -7.117 -4.300 3.433 1.00 98.19 116 ILE A N 1
ATOM 902 C CA . ILE A 1 116 ? -7.416 -4.662 4.813 1.00 98.19 116 ILE A CA 1
ATOM 903 C C . ILE A 1 116 ? -6.922 -3.545 5.708 1.00 98.19 116 ILE A C 1
ATOM 905 O O . ILE A 1 116 ? -5.791 -3.079 5.589 1.00 98.19 116 ILE A O 1
ATOM 909 N N . LEU A 1 117 ? -7.792 -3.142 6.624 1.00 97.62 117 LEU A N 1
ATOM 910 C CA . LEU A 1 117 ? -7.452 -2.225 7.687 1.00 97.62 117 LEU A CA 1
ATOM 911 C C . LEU A 1 117 ? -7.840 -2.836 9.024 1.00 97.62 117 LEU A C 1
ATOM 913 O O . LEU A 1 117 ? -8.902 -3.439 9.176 1.00 97.62 117 LEU A O 1
ATOM 917 N N . VAL A 1 118 ? -6.950 -2.670 9.987 1.00 97.44 118 VAL A N 1
ATOM 918 C CA . VAL A 1 118 ? -7.084 -3.163 11.346 1.00 97.44 118 VAL A CA 1
ATOM 919 C C . VAL A 1 118 ? -7.026 -1.952 12.260 1.00 97.44 118 VAL A C 1
ATOM 921 O O . VAL A 1 118 ? -5.995 -1.291 12.342 1.00 97.44 118 VAL A O 1
ATOM 924 N N . ASP A 1 119 ? -8.115 -1.660 12.968 1.00 97.31 119 ASP A N 1
ATOM 925 C CA . ASP A 1 119 ? -8.076 -0.696 14.070 1.00 97.31 119 ASP A CA 1
ATOM 926 C C . ASP A 1 119 ? -7.206 -1.239 15.208 1.00 97.31 119 ASP A C 1
ATOM 928 O O . ASP A 1 119 ? -7.010 -2.446 15.334 1.00 97.31 119 ASP A O 1
ATOM 932 N N . GLY A 1 120 ? -6.707 -0.388 16.100 1.00 96.19 120 GLY A N 1
ATOM 933 C CA . GLY A 1 120 ? -5.871 -0.861 17.203 1.00 96.19 120 GLY A CA 1
ATOM 934 C C . GLY A 1 120 ? -5.749 0.116 18.359 1.00 96.19 120 GLY A C 1
ATOM 935 O O . GLY A 1 120 ? -6.360 1.183 18.348 1.00 96.19 120 GLY A O 1
ATOM 936 N N . ARG A 1 121 ? -4.945 -0.274 19.360 1.00 95.06 121 ARG A N 1
ATOM 937 C CA . ARG A 1 121 ? -4.636 0.512 20.576 1.00 95.06 121 ARG A CA 1
ATOM 938 C C . ARG A 1 121 ? -5.861 0.917 21.419 1.00 95.06 121 ARG A C 1
ATOM 940 O O . ARG A 1 121 ? -5.778 1.818 22.247 1.00 95.06 121 ARG A O 1
ATOM 947 N N . GLN A 1 122 ? -6.981 0.212 21.283 1.00 94.69 122 GLN A N 1
ATOM 948 C CA . GLN A 1 122 ? -8.242 0.503 21.966 1.00 94.69 122 GLN A CA 1
ATOM 949 C C . GLN A 1 122 ? -8.660 -0.660 22.871 1.00 94.69 122 GLN A C 1
ATOM 951 O O . GLN A 1 122 ? -9.087 -1.725 22.418 1.00 94.69 122 GLN A O 1
ATOM 956 N N . LYS A 1 123 ? -8.568 -0.458 24.190 1.00 92.62 123 LYS A N 1
ATOM 957 C CA . LYS A 1 123 ? -8.964 -1.472 25.177 1.00 92.62 123 LYS A CA 1
ATOM 958 C C . LYS A 1 123 ? -10.458 -1.794 25.052 1.00 92.62 123 LYS A C 1
ATOM 960 O O . LYS A 1 123 ? -11.292 -0.907 25.180 1.00 92.62 123 LYS A O 1
ATOM 965 N N . GLY A 1 124 ? -10.781 -3.077 24.883 1.00 92.94 124 GLY A N 1
ATOM 966 C CA . GLY A 1 124 ? -12.165 -3.559 24.787 1.00 92.94 124 GLY A CA 1
ATOM 967 C C . GLY A 1 124 ? -12.796 -3.444 23.396 1.00 92.94 124 GLY A C 1
ATOM 968 O O . GLY A 1 124 ? -13.949 -3.830 23.247 1.00 92.94 124 GLY A O 1
ATOM 969 N N . TYR A 1 125 ? -12.051 -2.957 22.398 1.00 94.44 125 TYR A N 1
ATOM 970 C CA . TYR A 1 125 ? -12.489 -2.899 21.003 1.00 94.44 125 TYR A CA 1
ATOM 971 C C . TYR A 1 125 ? -11.489 -3.615 20.092 1.00 94.44 125 TYR A C 1
ATOM 973 O O . TYR A 1 125 ? -11.722 -4.758 19.713 1.00 94.44 125 TYR A O 1
ATOM 981 N N . SER A 1 126 ? -10.340 -2.991 19.824 1.00 96.00 126 SER A N 1
ATOM 982 C CA . SER A 1 126 ? -9.270 -3.601 19.044 1.00 96.00 126 SER A CA 1
ATOM 983 C C . SER A 1 126 ? -7.906 -3.264 19.625 1.00 96.00 126 SER A C 1
ATOM 985 O O . SER A 1 126 ? -7.540 -2.100 19.787 1.00 96.00 126 SER A O 1
ATOM 987 N N . VAL A 1 127 ? -7.117 -4.298 19.907 1.00 96.00 127 VAL A N 1
ATOM 988 C CA . VAL A 1 127 ? -5.713 -4.143 20.313 1.00 96.00 127 VAL A CA 1
ATOM 989 C C . VAL A 1 127 ? -4.774 -3.967 19.115 1.00 96.00 127 VAL A C 1
ATOM 991 O O . VAL A 1 127 ? -3.630 -3.563 19.312 1.00 96.00 127 VAL A O 1
ATOM 994 N N . GLY A 1 128 ? -5.263 -4.175 17.889 1.00 96.81 128 GLY A N 1
ATOM 995 C CA . GLY A 1 128 ? -4.461 -4.192 16.667 1.00 96.81 128 GLY A CA 1
ATOM 996 C C . GLY A 1 128 ? -3.930 -5.583 16.328 1.00 96.81 128 GLY A C 1
ATOM 997 O O . GLY A 1 128 ? -4.281 -6.570 16.976 1.00 96.81 128 GLY A O 1
ATOM 998 N N . MET A 1 129 ? -3.047 -5.646 15.337 1.00 97.62 129 MET A N 1
ATOM 999 C CA . MET A 1 129 ? -2.313 -6.853 14.948 1.00 97.62 129 MET A CA 1
ATOM 1000 C C . MET A 1 129 ? -0.817 -6.558 14.868 1.00 97.62 129 MET A C 1
ATOM 1002 O O . MET A 1 129 ? -0.407 -5.412 14.681 1.00 97.62 129 MET A O 1
ATOM 1006 N N . ASN A 1 130 ? 0.005 -7.585 15.069 1.00 97.44 130 ASN A N 1
ATOM 1007 C CA . ASN A 1 130 ? 1.399 -7.546 14.631 1.00 97.44 130 ASN A CA 1
ATOM 1008 C C . ASN A 1 130 ? 1.473 -7.987 13.156 1.00 97.44 130 ASN A C 1
ATOM 1010 O O . ASN A 1 130 ? 0.495 -8.503 12.612 1.00 97.44 130 ASN A O 1
ATOM 1014 N N . TYR A 1 131 ? 2.626 -7.810 12.510 1.00 97.88 131 TYR A N 1
ATOM 1015 C CA . TYR A 1 131 ? 2.766 -8.140 11.089 1.00 97.88 131 TYR A CA 1
ATOM 1016 C C . TYR A 1 131 ? 2.620 -9.632 10.779 1.00 97.88 131 TYR A C 1
ATOM 1018 O O . TYR A 1 131 ? 2.112 -9.960 9.717 1.00 97.88 131 TYR A O 1
ATOM 1026 N N . ALA A 1 132 ? 2.989 -10.534 11.695 1.00 97.69 132 ALA A N 1
ATOM 1027 C CA . ALA A 1 132 ? 2.836 -11.972 11.471 1.00 97.69 132 ALA A CA 1
ATOM 1028 C C . ALA A 1 132 ? 1.358 -12.386 11.425 1.00 97.69 132 ALA A C 1
ATOM 1030 O O . ALA A 1 132 ? 0.940 -13.098 10.512 1.00 97.69 132 ALA A O 1
ATOM 1031 N N . ASP A 1 133 ? 0.554 -11.893 12.369 1.00 97.69 133 ASP A N 1
ATOM 1032 C CA . ASP A 1 133 ? -0.892 -12.117 12.375 1.00 97.69 133 ASP A CA 1
ATOM 1033 C C . ASP A 1 133 ? -1.548 -11.454 11.156 1.00 97.69 133 ASP A C 1
ATOM 1035 O O . ASP A 1 133 ? -2.422 -12.046 10.526 1.00 97.69 133 ASP A O 1
ATOM 1039 N N . PHE A 1 134 ? -1.096 -10.255 10.775 1.00 98.31 134 PHE A N 1
ATOM 1040 C CA . PHE A 1 134 ? -1.630 -9.541 9.617 1.00 98.31 134 PHE A CA 1
ATOM 1041 C C . PHE A 1 134 ? -1.297 -10.235 8.288 1.00 98.31 134 PHE A C 1
ATOM 1043 O O . PHE A 1 134 ? -2.185 -10.438 7.462 1.00 98.31 134 PHE A O 1
ATOM 1050 N N . ALA A 1 135 ? -0.056 -10.694 8.111 1.00 98.56 135 ALA A N 1
ATOM 1051 C CA . ALA A 1 135 ? 0.361 -11.520 6.980 1.00 98.56 135 ALA A CA 1
ATOM 1052 C C . ALA A 1 135 ? -0.454 -12.813 6.897 1.00 98.56 135 ALA A C 1
ATOM 1054 O O . ALA A 1 135 ? -0.905 -13.199 5.818 1.00 98.56 135 ALA A O 1
ATOM 1055 N N . LYS A 1 136 ? -0.718 -13.449 8.046 1.00 98.44 136 LYS A N 1
ATOM 1056 C CA . LYS A 1 136 ? -1.561 -14.642 8.106 1.00 98.44 136 LYS A CA 1
ATOM 1057 C C . LYS A 1 136 ? -2.986 -14.382 7.607 1.00 98.44 136 LYS A C 1
ATOM 1059 O O . LYS A 1 136 ? -3.545 -15.255 6.950 1.00 98.44 136 LYS A O 1
ATOM 1064 N N . VAL A 1 137 ? -3.565 -13.206 7.862 1.00 98.62 137 VAL A N 1
ATOM 1065 C CA . VAL A 1 137 ? -4.889 -12.857 7.317 1.00 98.62 137 VAL A CA 1
ATOM 1066 C C . VAL A 1 137 ? -4.863 -12.841 5.786 1.00 98.62 137 VAL A C 1
ATOM 1068 O O . VAL A 1 137 ? -5.722 -13.462 5.165 1.00 98.62 137 VAL A O 1
ATOM 1071 N N . PHE A 1 138 ? -3.874 -12.191 5.167 1.00 98.81 138 PHE A N 1
ATOM 1072 C CA . PHE A 1 138 ? -3.740 -12.196 3.704 1.00 98.81 138 PHE A CA 1
ATOM 1073 C C . PHE A 1 138 ? -3.493 -13.603 3.146 1.00 98.81 138 PHE A C 1
ATOM 1075 O O . PHE A 1 138 ? -4.053 -13.956 2.108 1.00 98.81 138 PHE A O 1
ATOM 1082 N N . TYR A 1 139 ? -2.697 -14.415 3.849 1.00 98.75 139 TYR A N 1
ATOM 1083 C CA . TYR A 1 139 ? -2.427 -15.801 3.465 1.00 98.75 139 TYR A CA 1
ATOM 1084 C C . TYR A 1 139 ? -3.714 -16.629 3.464 1.00 98.75 139 TYR A C 1
ATOM 1086 O O . TYR A 1 139 ? -4.034 -17.287 2.478 1.00 98.75 139 TYR A O 1
ATOM 1094 N N . ASP A 1 140 ? -4.492 -16.546 4.546 1.00 98.62 140 ASP A N 1
ATOM 1095 C CA . ASP A 1 140 ? -5.742 -17.292 4.699 1.00 98.62 140 ASP A CA 1
ATOM 1096 C C . ASP A 1 140 ? -6.813 -16.845 3.687 1.00 98.62 140 ASP A C 1
ATOM 1098 O O . ASP A 1 140 ? -7.676 -17.640 3.311 1.00 98.62 140 ASP A O 1
ATOM 1102 N N . LEU A 1 141 ? -6.755 -15.593 3.218 1.00 98.50 141 LEU A N 1
ATOM 1103 C CA . LEU A 1 141 ? -7.603 -15.090 2.133 1.00 98.50 141 LEU A CA 1
ATOM 1104 C C . LEU A 1 141 ? -7.147 -15.570 0.746 1.00 98.50 141 LEU A C 1
ATOM 1106 O O . LEU A 1 141 ? -7.939 -15.526 -0.193 1.00 98.50 141 LEU A O 1
ATOM 1110 N N . GLY A 1 142 ? -5.915 -16.071 0.614 1.00 98.50 142 GLY A N 1
ATOM 1111 C CA . GLY A 1 142 ? -5.360 -16.605 -0.631 1.00 98.50 142 GLY A CA 1
ATOM 1112 C C . GLY A 1 142 ? -4.612 -15.580 -1.487 1.00 98.50 142 GLY A C 1
ATOM 1113 O O . GLY A 1 142 ? -4.492 -15.775 -2.699 1.00 98.50 142 GLY A O 1
ATOM 1114 N N . CYS A 1 143 ? -4.127 -14.484 -0.899 1.00 98.81 143 CYS A N 1
ATOM 1115 C CA . CYS A 1 143 ? -3.274 -13.536 -1.615 1.00 98.81 143 CYS A CA 1
ATOM 1116 C C . CYS A 1 143 ? -1.925 -14.175 -1.991 1.00 98.81 143 CYS A C 1
ATOM 1118 O O . CYS A 1 143 ? -1.356 -14.955 -1.232 1.00 98.81 143 CYS A O 1
ATOM 1120 N N . LYS A 1 144 ? -1.390 -13.805 -3.159 1.00 98.69 144 LYS A N 1
ATOM 1121 C CA . LYS A 1 144 ? -0.045 -14.185 -3.623 1.00 98.69 144 LYS A CA 1
ATOM 1122 C C . LYS A 1 144 ? 1.019 -13.176 -3.205 1.00 98.69 144 LYS A C 1
ATOM 1124 O O . LYS A 1 144 ? 2.142 -13.556 -2.916 1.00 98.69 144 LYS A O 1
ATOM 1129 N N . VAL A 1 145 ? 0.670 -11.895 -3.175 1.00 98.81 145 VAL A N 1
ATOM 1130 C CA . VAL A 1 145 ? 1.541 -10.828 -2.668 1.00 98.81 145 VAL A CA 1
ATOM 1131 C C . VAL A 1 145 ? 0.716 -9.986 -1.710 1.00 98.81 145 VAL A C 1
ATOM 1133 O O . VAL A 1 145 ? -0.474 -9.768 -1.941 1.00 98.81 145 VAL A O 1
ATOM 1136 N N . ALA A 1 146 ? 1.319 -9.527 -0.623 1.00 98.81 146 ALA A N 1
ATOM 1137 C CA . ALA A 1 146 ? 0.680 -8.609 0.307 1.00 98.81 146 ALA A CA 1
ATOM 1138 C C . ALA A 1 146 ? 1.714 -7.650 0.881 1.00 98.81 146 ALA A C 1
ATOM 1140 O O . ALA A 1 146 ? 2.879 -8.009 1.043 1.00 98.81 146 ALA A O 1
ATOM 1141 N N . TYR A 1 147 ? 1.285 -6.434 1.194 1.00 98.75 147 TYR A N 1
ATOM 1142 C CA . TYR A 1 147 ? 2.179 -5.354 1.577 1.00 98.75 147 TYR A CA 1
ATOM 1143 C C . TYR A 1 147 ? 1.555 -4.459 2.644 1.00 98.75 147 TYR A C 1
ATOM 1145 O O . TYR A 1 147 ? 0.374 -4.103 2.558 1.00 98.75 147 TYR A O 1
ATOM 1153 N N . ASN A 1 148 ? 2.355 -4.100 3.647 1.00 98.38 148 ASN A N 1
ATOM 1154 C CA . ASN A 1 148 ? 1.957 -3.196 4.715 1.00 98.38 148 ASN A CA 1
ATOM 1155 C C . ASN A 1 148 ? 2.209 -1.727 4.332 1.00 98.38 148 ASN A C 1
ATOM 1157 O O . ASN A 1 148 ? 3.279 -1.371 3.845 1.00 98.38 148 ASN A O 1
ATOM 1161 N N . LEU A 1 149 ? 1.226 -0.876 4.615 1.00 98.00 149 LEU A N 1
ATOM 1162 C CA . LEU A 1 149 ? 1.261 0.578 4.441 1.00 98.00 149 LEU A CA 1
ATOM 1163 C C . LEU A 1 149 ? 1.410 1.282 5.796 1.00 98.00 149 LEU A C 1
ATOM 1165 O O . LEU A 1 149 ? 1.482 0.623 6.842 1.00 98.00 149 LEU A O 1
ATOM 1169 N N . ASP A 1 150 ? 1.430 2.619 5.798 1.00 96.62 150 ASP A N 1
ATOM 1170 C CA . ASP A 1 150 ? 1.501 3.348 7.059 1.00 96.62 150 ASP A CA 1
ATOM 1171 C C . ASP A 1 150 ? 0.252 3.095 7.911 1.00 96.62 150 ASP A C 1
ATOM 1173 O O . ASP A 1 150 ? -0.897 3.100 7.451 1.00 96.62 150 ASP A O 1
ATOM 1177 N N . GLY A 1 151 ? 0.516 2.838 9.187 1.00 93.06 151 GLY A N 1
ATOM 1178 C CA . GLY A 1 151 ? -0.465 2.435 10.176 1.00 93.06 151 GLY A CA 1
ATOM 1179 C C . GLY A 1 151 ? -0.387 3.289 11.435 1.00 93.06 151 GLY A C 1
ATOM 1180 O O . GLY A 1 151 ? 0.046 4.439 11.457 1.00 93.06 151 GLY A O 1
ATOM 1181 N N . GLY A 1 152 ? -0.820 2.729 12.560 1.00 93.06 152 GLY A N 1
ATOM 1182 C CA . GLY A 1 152 ? -0.967 3.519 13.778 1.00 93.06 152 GLY A CA 1
ATOM 1183 C C . GLY A 1 152 ? -2.041 4.592 13.610 1.00 93.06 152 GLY A C 1
ATOM 1184 O O . GLY A 1 152 ? -3.134 4.309 13.135 1.00 93.06 152 GLY A O 1
ATOM 1185 N N . ASP A 1 153 ? -1.741 5.822 14.022 1.00 91.81 153 ASP A N 1
ATOM 1186 C CA . ASP A 1 153 ? -2.763 6.874 14.114 1.00 91.81 153 ASP A CA 1
ATOM 1187 C C . ASP A 1 153 ? -3.178 7.438 12.743 1.00 91.81 153 ASP A C 1
ATOM 1189 O O . ASP A 1 153 ? -4.096 8.247 12.682 1.00 91.81 153 ASP A O 1
ATOM 1193 N N . THR A 1 154 ? -2.511 7.052 11.651 1.00 93.75 154 THR A N 1
ATOM 1194 C CA . THR A 1 154 ? -2.890 7.404 10.269 1.00 93.75 154 THR A CA 1
ATOM 1195 C C . THR A 1 154 ? -3.839 6.382 9.646 1.00 93.75 154 THR A C 1
ATOM 1197 O O . THR A 1 154 ? -4.481 6.707 8.650 1.00 93.75 154 THR A O 1
ATOM 1200 N N . ALA A 1 155 ? -3.983 5.189 10.242 1.00 95.25 155 ALA A N 1
ATOM 1201 C CA . ALA A 1 155 ? -4.809 4.108 9.714 1.00 95.25 155 ALA A CA 1
ATOM 1202 C C . ALA A 1 155 ? -6.290 4.515 9.663 1.00 95.25 155 ALA A C 1
ATOM 1204 O O . ALA A 1 155 ? -6.983 4.569 10.683 1.00 95.25 155 ALA A O 1
ATOM 1205 N N . VAL A 1 156 ? -6.786 4.779 8.454 1.00 96.56 156 VAL A N 1
ATOM 1206 C CA . VAL A 1 156 ? -8.194 5.104 8.199 1.00 96.56 156 VAL A CA 1
ATOM 1207 C C . VAL A 1 156 ? -8.688 4.366 6.966 1.00 96.56 156 VAL A C 1
ATOM 1209 O O . VAL A 1 156 ? -8.016 4.374 5.938 1.00 96.56 156 VAL A O 1
ATOM 1212 N N . MET A 1 157 ? -9.885 3.778 7.053 1.00 97.81 157 MET A N 1
ATOM 1213 C CA . MET A 1 157 ? -10.621 3.263 5.897 1.00 97.81 157 MET A CA 1
ATOM 1214 C C . MET A 1 157 ? -11.887 4.087 5.676 1.00 97.81 157 MET A C 1
ATOM 1216 O O . MET A 1 157 ? -12.651 4.353 6.614 1.00 97.81 157 MET A O 1
ATOM 1220 N N . THR A 1 158 ? -12.141 4.447 4.423 1.00 97.25 158 THR A N 1
ATOM 1221 C CA . THR A 1 158 ? -13.374 5.104 3.988 1.00 97.25 158 THR A CA 1
ATOM 1222 C C . THR A 1 158 ? -14.148 4.216 3.022 1.00 97.25 158 THR A C 1
ATOM 1224 O O . THR A 1 158 ? -13.574 3.413 2.290 1.00 97.25 158 THR A O 1
ATOM 1227 N N . PHE A 1 159 ? -15.471 4.357 3.019 1.00 96.69 159 PHE A N 1
ATOM 1228 C CA . PHE A 1 159 ? -16.353 3.726 2.042 1.00 96.69 159 PHE A CA 1
ATOM 1229 C C . PHE A 1 159 ? -17.546 4.633 1.752 1.00 96.69 159 PHE A C 1
ATOM 1231 O O . PHE A 1 159 ? -18.263 5.020 2.682 1.00 96.69 159 PHE A O 1
ATOM 1238 N N . ASN A 1 160 ? -17.779 4.938 0.476 1.00 92.62 160 ASN A N 1
ATOM 1239 C CA . ASN A 1 160 ? -18.831 5.832 -0.010 1.00 92.62 160 ASN A CA 1
ATOM 1240 C C . ASN A 1 160 ? -18.862 7.171 0.746 1.00 92.62 160 ASN A C 1
ATOM 1242 O O . ASN A 1 160 ? -19.886 7.546 1.319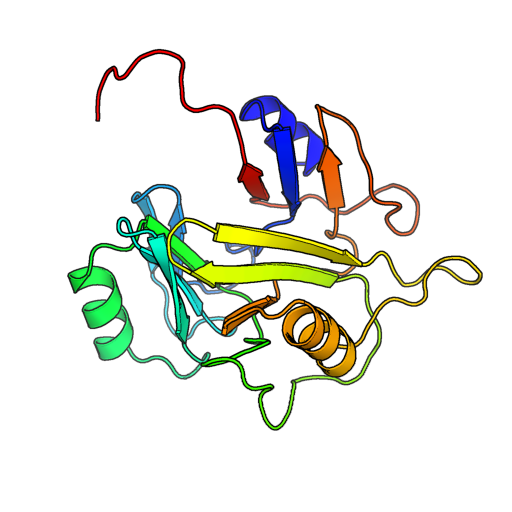 1.00 92.62 160 ASN A O 1
ATOM 1246 N N . GLY A 1 161 ? -17.717 7.862 0.786 1.00 88.88 161 GLY A N 1
ATOM 1247 C CA . GLY A 1 161 ? -17.598 9.201 1.380 1.00 88.88 161 GLY A CA 1
ATOM 1248 C C . GLY A 1 161 ? -17.768 9.250 2.902 1.00 88.88 161 GLY A C 1
ATOM 1249 O O . GLY A 1 161 ? -18.109 10.291 3.451 1.00 88.88 161 GLY A O 1
ATOM 1250 N N . ALA A 1 162 ? -17.577 8.133 3.605 1.00 92.31 162 ALA A N 1
ATOM 1251 C CA . ALA A 1 162 ? -17.696 8.086 5.059 1.00 92.31 162 ALA A CA 1
ATOM 1252 C C . ALA A 1 162 ? -16.635 7.184 5.690 1.00 92.31 162 ALA A C 1
ATOM 1254 O O . ALA A 1 162 ? -16.193 6.209 5.083 1.00 92.31 162 ALA A O 1
ATOM 1255 N N . TRP A 1 163 ? -16.269 7.473 6.941 1.00 90.81 163 TRP A N 1
ATOM 1256 C CA . TRP A 1 163 ? -15.410 6.594 7.734 1.00 90.81 163 TRP A CA 1
ATOM 1257 C C . TRP A 1 163 ? -16.059 5.224 7.947 1.00 90.81 163 TRP A C 1
ATOM 1259 O O . TRP A 1 163 ? -17.273 5.106 8.166 1.00 90.81 163 TRP A O 1
ATOM 1269 N N . ARG A 1 164 ? -15.229 4.184 7.884 1.00 94.38 164 ARG A N 1
ATOM 1270 C CA . ARG A 1 164 ? -15.591 2.807 8.245 1.00 94.38 164 ARG A CA 1
ATOM 1271 C C . ARG A 1 164 ? -14.682 2.193 9.295 1.00 94.38 164 ARG A C 1
ATOM 1273 O O . ARG A 1 164 ? -15.060 1.178 9.867 1.00 94.38 164 ARG A O 1
ATOM 1280 N N . SER A 1 165 ? -13.543 2.819 9.561 1.00 93.19 165 SER A N 1
ATOM 1281 C CA . SER A 1 165 ? -12.665 2.476 10.671 1.00 93.19 165 SER A CA 1
ATOM 1282 C C . SER A 1 165 ? -12.980 3.301 11.917 1.00 93.19 165 SER A C 1
ATOM 1284 O O . SER A 1 165 ? -13.637 4.346 11.844 1.00 93.19 165 SER A O 1
ATOM 1286 N N . GLN A 1 166 ? -12.485 2.843 13.061 1.00 93.94 166 GLN A N 1
ATOM 1287 C CA . GLN A 1 166 ? -12.573 3.534 14.339 1.00 93.94 166 GLN A CA 1
ATOM 1288 C C . GLN A 1 166 ? -11.152 3.817 14.857 1.00 93.94 166 GLN A C 1
ATOM 1290 O O . GLN A 1 166 ? -10.646 3.072 15.701 1.00 93.94 166 GLN A O 1
ATOM 1295 N N . PRO A 1 167 ? -10.486 4.884 14.371 1.00 90.31 167 PRO A N 1
ATOM 1296 C CA . PRO A 1 167 ? -9.132 5.224 14.794 1.00 90.31 167 PRO A CA 1
ATOM 1297 C C . PRO A 1 167 ? -9.087 5.595 16.279 1.00 90.31 167 PRO A C 1
ATOM 1299 O O . PRO A 1 167 ? -10.058 6.104 16.850 1.00 90.31 167 PRO A O 1
ATOM 1302 N N . GLN A 1 168 ? -7.928 5.365 16.900 1.00 85.50 168 GLN A N 1
ATOM 1303 C CA . GLN A 1 168 ? -7.699 5.747 18.290 1.00 85.50 168 GLN A CA 1
ATOM 1304 C C . GLN A 1 168 ? -7.973 7.253 18.475 1.00 85.50 168 GLN A C 1
ATOM 1306 O O . GLN A 1 168 ? -7.585 8.074 17.648 1.00 85.50 168 GLN A O 1
ATOM 1311 N N . ASP A 1 169 ? -8.693 7.600 19.546 1.00 83.88 169 ASP A N 1
ATOM 1312 C CA . ASP A 1 169 ? -9.083 8.969 19.923 1.00 83.88 169 ASP A CA 1
ATOM 1313 C C . ASP A 1 169 ? -10.012 9.706 18.933 1.00 83.88 169 ASP A C 1
ATOM 1315 O O . ASP A 1 169 ? -10.346 10.871 19.149 1.00 83.88 169 ASP A O 1
ATOM 1319 N N . GLY A 1 170 ? -10.483 9.042 17.868 1.00 86.31 170 GLY A N 1
ATOM 1320 C CA . GLY A 1 170 ? -11.432 9.605 16.898 1.00 86.31 170 GLY A CA 1
ATOM 1321 C C . GLY A 1 170 ? -10.883 10.762 16.053 1.00 86.31 170 GLY A C 1
ATOM 1322 O O . GLY A 1 170 ? -11.640 11.395 15.321 1.00 86.31 170 GLY A O 1
ATOM 1323 N N . SER A 1 171 ? -9.581 11.039 16.145 1.00 87.06 171 SER A N 1
ATOM 1324 C CA . SER A 1 171 ? -8.893 12.122 15.439 1.00 87.06 171 SER A CA 1
ATOM 1325 C C . SER A 1 171 ? -7.593 11.592 14.820 1.00 87.06 171 SER A C 1
ATOM 1327 O O . SER A 1 171 ? -6.511 11.884 15.336 1.00 87.06 171 SER A O 1
ATOM 1329 N N . PRO A 1 172 ? -7.679 10.793 13.741 1.00 90.31 172 PRO A N 1
ATOM 1330 C CA . PRO A 1 172 ? -6.501 10.229 13.094 1.00 90.31 172 PRO A CA 1
ATOM 1331 C C . PRO A 1 172 ? -5.575 11.337 12.582 1.00 90.31 172 PRO A C 1
ATOM 1333 O O . PRO A 1 172 ? -6.024 12.426 12.209 1.00 90.31 172 PRO A O 1
ATOM 1336 N N . ARG A 1 173 ? -4.272 11.053 12.549 1.00 93.69 173 ARG A N 1
ATOM 1337 C CA . ARG A 1 173 ? -3.282 11.956 11.959 1.00 93.69 173 ARG A CA 1
ATOM 1338 C C . ARG A 1 173 ? -3.562 12.134 10.471 1.00 93.69 173 ARG A C 1
ATOM 1340 O O . ARG A 1 173 ? -4.059 11.236 9.793 1.00 93.69 173 ARG A O 1
ATOM 1347 N N . GLU A 1 174 ? -3.195 13.305 9.967 1.00 94.62 174 GLU A N 1
ATOM 1348 C CA . GLU A 1 174 ? -3.185 13.541 8.531 1.00 94.62 174 GLU A CA 1
ATOM 1349 C C . GLU A 1 174 ? -2.210 12.605 7.817 1.00 94.62 174 GLU A C 1
ATOM 1351 O O . GLU A 1 174 ? -1.203 12.178 8.385 1.00 94.62 174 GLU A O 1
ATOM 1356 N N . THR A 1 175 ? -2.511 12.338 6.552 1.00 95.25 175 THR A N 1
ATOM 1357 C CA . THR A 1 175 ? -1.679 11.552 5.648 1.00 95.25 175 THR A CA 1
ATOM 1358 C C . THR A 1 175 ? -1.384 12.356 4.381 1.00 95.25 175 THR A C 1
ATOM 1360 O O . THR A 1 175 ? -2.114 13.308 4.053 1.00 95.25 175 THR A O 1
ATOM 1363 N N . SER A 1 176 ? -0.288 12.031 3.700 1.00 95.19 176 SER A N 1
ATOM 1364 C CA . SER A 1 176 ? 0.070 12.636 2.420 1.00 95.19 176 SER A CA 1
ATOM 1365 C C . SER A 1 176 ? -0.579 11.946 1.228 1.00 95.19 176 SER A C 1
ATOM 1367 O O . SER A 1 176 ? -0.764 12.599 0.201 1.00 95.19 176 SER A O 1
ATOM 1369 N N . ASP A 1 177 ? -0.998 10.688 1.362 1.00 97.25 177 ASP A N 1
ATOM 1370 C CA . ASP A 1 177 ? -1.601 9.929 0.276 1.00 97.25 177 ASP A CA 1
ATOM 1371 C C . ASP A 1 177 ? -2.590 8.847 0.750 1.00 97.25 177 ASP A C 1
ATOM 1373 O O . ASP A 1 177 ? -2.759 8.567 1.936 1.00 97.25 177 ASP A O 1
ATOM 1377 N N . ILE A 1 178 ? -3.311 8.272 -0.212 1.00 97.69 178 ILE A N 1
ATOM 1378 C CA . ILE A 1 178 ? -4.270 7.182 -0.009 1.00 97.69 178 ILE A CA 1
ATOM 1379 C C . ILE A 1 178 ? -4.141 6.170 -1.146 1.00 97.69 178 ILE A C 1
ATOM 1381 O O . ILE A 1 178 ? -3.802 6.533 -2.275 1.00 97.69 178 ILE A O 1
ATOM 1385 N N . LEU A 1 179 ? -4.494 4.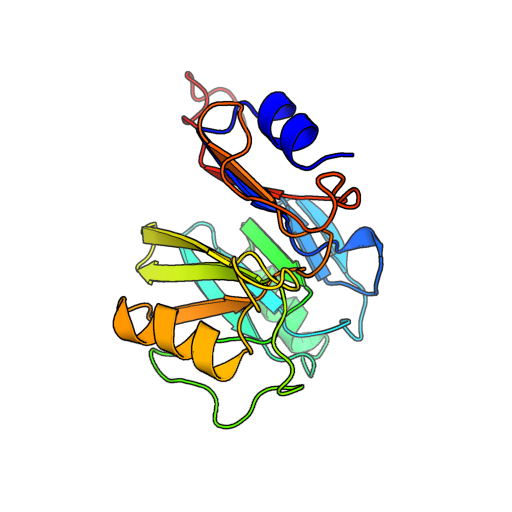916 -0.871 1.00 97.88 179 LEU A N 1
ATOM 1386 C CA . LEU A 1 179 ? -4.842 3.946 -1.908 1.00 97.88 179 LEU A CA 1
ATOM 1387 C C . LEU A 1 179 ? -6.358 3.886 -2.008 1.00 97.88 179 LEU A C 1
ATOM 1389 O O . LEU A 1 179 ? -7.048 3.853 -0.989 1.00 97.88 179 LEU A O 1
ATOM 1393 N N . TYR A 1 180 ? -6.888 3.868 -3.227 1.00 97.06 180 TYR A N 1
ATOM 1394 C CA . TYR A 1 180 ? -8.327 3.922 -3.435 1.00 97.06 180 TYR A CA 1
ATOM 1395 C C . TYR A 1 180 ? -8.782 3.160 -4.675 1.00 97.06 180 TYR A C 1
ATOM 1397 O O . TYR A 1 180 ? -8.011 2.907 -5.599 1.00 97.06 180 TYR A O 1
ATOM 1405 N N . ILE A 1 181 ? -10.067 2.814 -4.672 1.00 95.62 181 ILE A N 1
ATOM 1406 C CA . ILE A 1 181 ? -10.810 2.304 -5.822 1.00 95.62 181 ILE A CA 1
ATOM 1407 C C . ILE A 1 181 ? -11.922 3.310 -6.108 1.00 95.62 181 ILE A C 1
ATOM 1409 O O . ILE A 1 181 ? -12.651 3.714 -5.198 1.00 95.62 181 ILE A O 1
ATOM 1413 N N . CYS A 1 182 ? -12.059 3.710 -7.365 1.00 93.81 182 CYS A N 1
ATOM 1414 C CA . CYS A 1 182 ? -13.118 4.585 -7.853 1.00 93.81 182 CYS A CA 1
ATOM 1415 C C . CYS A 1 182 ? -13.735 3.997 -9.125 1.00 93.81 182 CYS A C 1
ATOM 1417 O O . CYS A 1 182 ? -13.181 3.070 -9.721 1.00 93.81 182 CYS A O 1
ATOM 1419 N N . GLU A 1 183 ? -14.877 4.543 -9.540 1.00 90.81 183 GLU A N 1
ATOM 1420 C CA . GLU A 1 183 ? -15.343 4.312 -10.905 1.00 90.81 183 GLU A CA 1
ATOM 1421 C C . GLU A 1 183 ? -14.304 4.879 -11.882 1.00 90.81 183 GLU A C 1
ATOM 1423 O O . GLU A 1 183 ? -13.713 5.929 -11.600 1.00 90.81 183 GLU A O 1
ATOM 1428 N N . PRO A 1 184 ? -14.058 4.214 -13.021 1.00 85.25 184 PRO A N 1
ATOM 1429 C CA . PRO A 1 184 ? -13.298 4.836 -14.089 1.00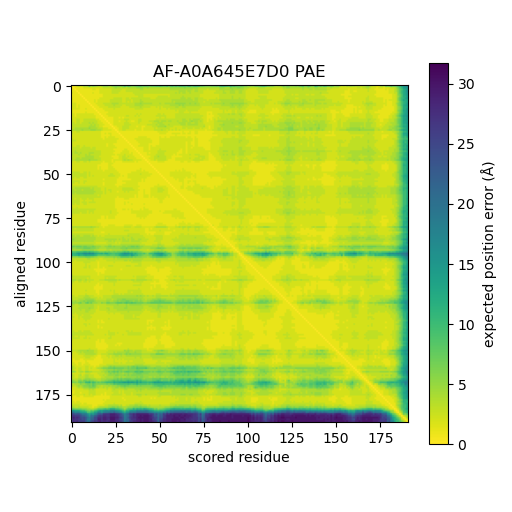 85.25 184 PRO A CA 1
ATOM 1430 C C . PRO A 1 184 ? -13.993 6.135 -14.499 1.00 85.25 184 PRO A C 1
ATOM 1432 O O . PRO A 1 184 ? -15.228 6.209 -14.499 1.00 85.25 184 PRO A O 1
ATOM 143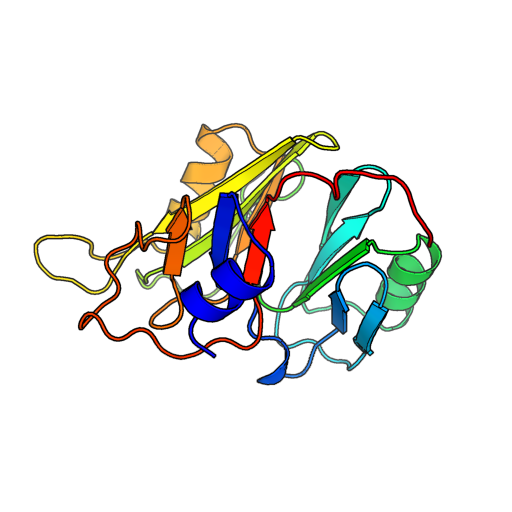5 N N . ASP A 1 185 ? -13.207 7.146 -14.873 1.00 77.50 185 ASP A N 1
ATOM 1436 C CA . ASP A 1 185 ? -13.776 8.387 -15.384 1.00 77.50 185 ASP A CA 1
ATOM 1437 C C . ASP A 1 185 ? -14.784 8.055 -16.499 1.00 77.50 185 ASP A C 1
ATOM 1439 O O . ASP A 1 185 ? -14.460 7.257 -17.388 1.00 77.50 185 ASP A O 1
ATOM 1443 N N . PRO A 1 186 ? -16.007 8.629 -16.482 1.00 58.81 186 PRO A N 1
ATOM 1444 C CA . PRO A 1 186 ? -17.102 8.220 -17.366 1.00 58.81 186 PRO A CA 1
ATOM 1445 C C . PRO A 1 186 ? -16.809 8.295 -18.871 1.00 58.81 186 PRO A C 1
ATOM 1447 O O . PRO A 1 186 ? -17.654 7.913 -19.681 1.00 58.81 186 PRO A O 1
ATOM 1450 N N . VAL A 1 187 ? -15.651 8.813 -19.280 1.00 52.19 187 VAL A N 1
ATOM 1451 C CA . VAL A 1 187 ? -15.252 8.957 -20.672 1.00 52.19 187 VAL A CA 1
ATOM 1452 C C . VAL A 1 187 ? -13.733 8.816 -20.776 1.00 52.19 187 VAL A C 1
ATOM 1454 O O . VAL A 1 187 ? -12.991 9.554 -20.134 1.00 52.19 187 VAL A O 1
ATOM 1457 N N . GLY A 1 188 ? -13.267 7.924 -21.655 1.00 50.75 188 GLY A N 1
ATOM 1458 C CA . GLY A 1 188 ? -11.889 7.912 -22.142 1.00 50.75 188 GLY A CA 1
ATOM 1459 C C . GLY A 1 188 ? -11.559 9.198 -22.904 1.00 50.75 188 GLY A C 1
ATOM 1460 O O . GLY A 1 188 ? -11.635 9.242 -24.131 1.00 50.75 188 GLY A O 1
ATOM 1461 N N . ILE A 1 189 ? -11.193 10.245 -22.172 1.00 42.56 189 ILE A N 1
ATOM 1462 C CA . ILE A 1 189 ? -10.628 11.487 -22.699 1.00 42.56 189 ILE A CA 1
ATOM 1463 C C . ILE A 1 189 ? -9.261 11.702 -22.055 1.00 42.56 189 ILE A C 1
ATOM 1465 O O . ILE A 1 189 ? -9.145 12.332 -21.015 1.00 42.56 189 ILE A O 1
ATOM 1469 N N . GLY A 1 190 ? -8.241 11.184 -22.746 1.00 43.16 190 GLY A N 1
ATOM 1470 C CA . GLY A 1 190 ? -6.894 11.754 -22.788 1.00 43.16 190 GLY A CA 1
ATOM 1471 C C . GLY A 1 190 ? -5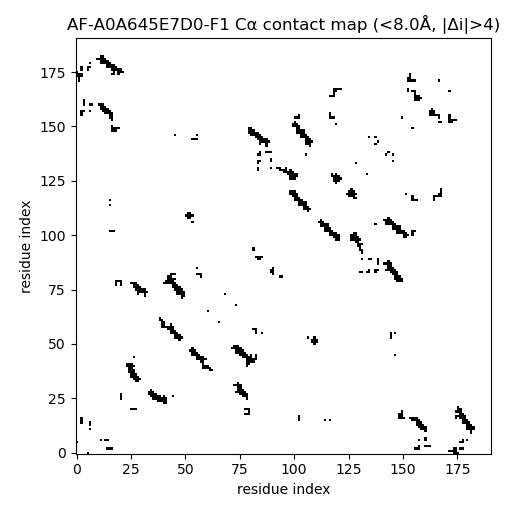.980 11.470 -21.599 1.00 43.16 190 GLY A C 1
ATOM 1472 O O . GLY A 1 190 ? -5.896 12.275 -20.676 1.00 43.16 190 GLY A O 1
ATOM 1473 N N . GLN A 1 191 ? -5.188 10.402 -21.720 1.00 37.50 191 GLN A N 1
ATOM 1474 C CA . GLN A 1 191 ? -3.739 10.572 -21.571 1.00 37.50 191 GLN A CA 1
ATOM 1475 C C . GLN A 1 191 ? -3.159 10.992 -22.923 1.00 37.50 191 GLN A C 1
ATOM 1477 O O . GLN A 1 191 ? -3.682 10.497 -23.952 1.00 37.50 191 GLN A O 1
#

Mean predicted aligned error: 3.75 Å

Secondary structure (DSSP, 8-state):
--HHHHHHHTT-SEEEE---GGGSS-EEEETTEEEEE-SS-SSEEEEEETTS-EEEE-TT--HHHHHHHHHT-EEEEEEE--EEEBTTB--S--S----B-EEEEEEEETTEEEEEEE--SBTTTB--B-HHHHHHHHHHHT-SEEEEE--GGG--EEETTEE-S--GGG-PPP-S-EEEE-PPPSS----

Foldseek 3Di:
DAQLVQCVVVVFQKKKFFQLCVVFQAFWAAQLRTDHDGPQAPFKKWFAAPQQDIDIGTSPDDPVNVVVSVVRRTRTIGTHWDKQAAQLDGDPDDDDFAFAWWWKKFAQDRPDIDIDTAADPDPPPHPHGGSNVVSVVSSVVRGRTMITHDGHLSTWMDHSSGTPDDHPPNRRDDGPDMDGHHPDDPDPDDD

pLDDT: mean 94.58, std 9.24, range [37.5, 98.88]

Nearest PDB structures (foldseek):
  6pku-assembly2_D  TM=8.283E-01  e=1.077E-09  Cavia porcellus
  6pki-assembly2_C  TM=7.991E-01  e=5.052E-08  Danio rerio
  6u11-assembly1_A-2  TM=8.051E-01  e=1.266E-07  Xenopus laevis
  6ozd-assembly2_B  TM=6.530E-01  e=2.953E-04  Burkholderia pseudomallei K96243
  6ozd-assembly1_A  TM=6.521E-01  e=2.953E-04  Burkholderia pseudomallei K96243